Protein AF-A0A6A6UKJ5-F1 (afdb_monomer)

Sequence (252 aa):
MPPTNPSSDAQPAPSNTAPETKPCAICQAPDARRCAKCLSAWYCSKECQTTDWKNGHKQACNKDNKPSTDKKQKPARPPPKGLSQHIDKPFTRLEHKTFLHDLPEKDVYTLLLDSYRMRQEDEYKFGGDADVDSIYGGAPHSLKPFRRFLRRAEKKSGILPAWWDQTKQEACVAQGMGGDEWSDLSCCVEKHDIVEHYDDPQMPMKLRMLAETFCGVGPWGTSGKGMRQMMMAAEGNSNTSTMNFDMSNLQL

Secondary structure (DSSP, 8-state):
------------PPP-PPP-PPPPTTT--SS-EE-TTTSS-EESSHHHHHHHIIIIIHHHTT-------S--PPPPSPPPTT-SS--SSHHHHHHTT-TTTTS-HHHHHHHHHHHHHHHHHHHHHHHS---TTSGGGT-S-SHHHHHHHHHHHHTSTTTS-TT--HHHHHHHHHHHTSSSSSS-TTS---HHHHHHHHT-TTHHHHHHHHHHHHHSS-GGG--THHHHHHHHHHHH-TTS------GGG---

Radius of gyration: 28.07 Å; Cα contacts (8 Å, |Δi|>4): 278; chains: 1; bounding box: 81×75×38 Å

Foldseek 3Di:
DDDDDDDDDDDDDDDDDDDDWFAAPQPRHTPFDADPQQSPGTHPDPVSVVVVCVVCVVVVSPDHPDPDDDDDDDDDDCAFFPFPDDQALLLVCLVVLNNLEPGDLNRSLLLLLVLVLLLQLLCVVPVVDHDCCAVSVPHQFNLVVSVVLVVLVVVQPPNHYPPDDPVSVVVSSCVQCVVPDPSHRRDHDDLVNQCVNRVHNCSSVSSQSSSCSRPVAGRPRDDCVVVSVVSSVVSVDPPPPPPPPVCVPVPD

Organism: NCBI:txid703497

Nearest PDB structures (foldseek):
  2dan-assembly1_A  TM=6.660E-01  e=1.432E-02  Homo sapiens
  2odd-assembly1_A  TM=7.042E-01  e=2.426E-01  Homo sapiens
  8j07-assembly1_d4  TM=2.510E-01  e=9.454E-01  Homo sapiens
  8av9-assembly1_A  TM=2.551E-01  e=8.800E+00  Homo sapiens

InterPro domains:
  IPR002893 Zinc finger, MYND-type [PF01753] (24-61)
  IPR002893 Zinc finger, MYND-type [PS01360] (24-61)
  IPR002893 Zinc finger, MYND-type [PS50865] (24-61)

Structure (mmCIF, N/CA/C/O backbone):
data_AF-A0A6A6UKJ5-F1
#
_entry.id   AF-A0A6A6UKJ5-F1
#
loop_
_atom_site.group_PDB
_atom_site.id
_atom_site.type_symbol
_atom_site.label_atom_id
_atom_site.label_alt_id
_atom_site.label_comp_id
_atom_site.label_asym_id
_atom_site.label_entity_id
_atom_site.label_seq_id
_atom_site.pdbx_PDB_ins_code
_atom_site.Cartn_x
_atom_site.Cartn_y
_atom_site.Cartn_z
_atom_site.occupancy
_atom_site.B_iso_or_equiv
_atom_site.auth_seq_id
_atom_site.auth_comp_id
_atom_site.auth_asym_id
_atom_site.auth_atom_id
_atom_site.pdbx_PDB_model_num
ATOM 1 N N . MET A 1 1 ? -59.616 -54.647 0.815 1.00 39.81 1 MET A N 1
ATOM 2 C CA . MET A 1 1 ? -58.437 -54.115 1.532 1.00 39.81 1 MET A CA 1
ATOM 3 C C . MET A 1 1 ? -57.673 -53.207 0.573 1.00 39.81 1 MET A C 1
ATOM 5 O O . MET A 1 1 ? -57.601 -53.570 -0.596 1.00 39.81 1 MET A O 1
ATOM 9 N N . PRO A 1 2 ? -57.230 -52.019 1.023 1.00 66.69 2 PRO A N 1
ATOM 10 C CA . PRO A 1 2 ? -56.562 -50.990 0.210 1.00 66.69 2 PRO A CA 1
ATOM 11 C C . PRO A 1 2 ? -55.049 -51.343 0.088 1.00 66.69 2 PRO A C 1
ATOM 13 O O . PRO A 1 2 ? -54.675 -52.375 0.654 1.00 66.69 2 PRO A O 1
ATOM 16 N N . PRO A 1 3 ? -54.173 -50.601 -0.635 1.00 49.44 3 PRO A N 1
ATOM 17 C CA . PRO A 1 3 ? -53.781 -49.230 -0.257 1.00 49.44 3 PRO A CA 1
ATOM 18 C C . PRO A 1 3 ? -53.542 -48.264 -1.459 1.00 49.44 3 PRO A C 1
ATOM 20 O O . PRO A 1 3 ? -53.149 -48.664 -2.547 1.00 49.44 3 PRO A O 1
ATOM 23 N N . THR A 1 4 ? -54.068 -47.035 -1.377 1.00 50.38 4 THR A N 1
ATOM 24 C CA . THR A 1 4 ? -53.355 -45.745 -1.161 1.00 50.38 4 THR A CA 1
ATOM 25 C C . THR A 1 4 ? -52.722 -45.084 -2.400 1.00 50.38 4 THR A C 1
ATOM 27 O O . THR A 1 4 ? -51.599 -45.411 -2.752 1.00 50.38 4 THR A O 1
ATOM 30 N N . ASN A 1 5 ? -53.461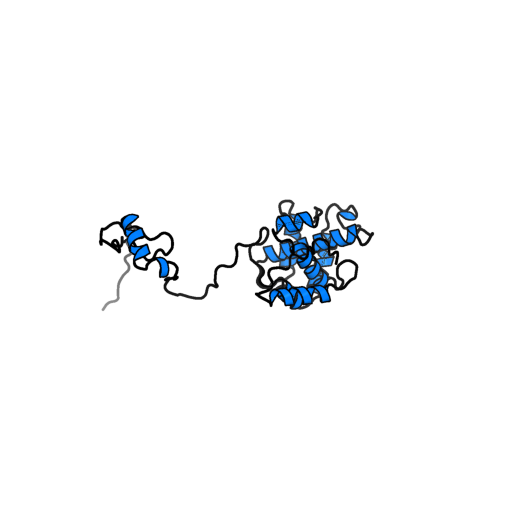 -44.121 -2.976 1.00 46.34 5 ASN A N 1
ATOM 31 C CA . ASN A 1 5 ? -53.183 -42.666 -3.073 1.00 46.34 5 ASN A CA 1
ATOM 32 C C . ASN A 1 5 ? -51.809 -42.158 -3.628 1.00 46.34 5 ASN A C 1
ATOM 34 O O . ASN A 1 5 ? -50.890 -42.933 -3.834 1.00 46.34 5 ASN A O 1
ATOM 38 N N . PRO A 1 6 ? -51.641 -40.847 -3.899 1.00 57.28 6 PRO A N 1
ATOM 39 C CA . PRO A 1 6 ? -51.810 -40.217 -5.215 1.00 57.28 6 PRO A CA 1
ATOM 40 C C . PRO A 1 6 ? -50.554 -39.415 -5.640 1.00 57.28 6 PRO A C 1
ATOM 42 O O . PRO A 1 6 ? -49.624 -39.276 -4.856 1.00 57.28 6 PRO A O 1
ATOM 45 N N . SER A 1 7 ? -50.542 -38.793 -6.825 1.00 41.56 7 SER A N 1
ATOM 46 C CA . SER A 1 7 ? -49.890 -37.475 -6.959 1.00 41.56 7 SER A CA 1
ATOM 47 C C . SER A 1 7 ? -50.321 -36.747 -8.229 1.00 41.56 7 SER A C 1
ATOM 49 O O . SER A 1 7 ? -50.029 -37.163 -9.348 1.00 41.56 7 SER A O 1
ATOM 51 N N . SER A 1 8 ? -51.044 -35.653 -8.010 1.00 45.16 8 SER A N 1
ATOM 52 C CA . SER A 1 8 ? -51.211 -34.530 -8.924 1.00 45.16 8 SER A CA 1
ATOM 53 C C . SER A 1 8 ? -49.943 -33.685 -8.938 1.00 45.16 8 SER A C 1
ATOM 55 O O . SER A 1 8 ? -49.369 -33.507 -7.872 1.00 45.16 8 SER A O 1
ATOM 57 N N . ASP A 1 9 ? -49.618 -33.062 -10.069 1.00 40.31 9 ASP A N 1
ATOM 58 C CA . ASP A 1 9 ? -49.057 -31.706 -10.076 1.00 40.31 9 ASP A CA 1
ATOM 59 C C . ASP A 1 9 ? -49.360 -31.028 -11.418 1.00 40.31 9 ASP A C 1
ATOM 61 O O . ASP A 1 9 ? -48.689 -31.220 -12.430 1.00 40.31 9 ASP A O 1
ATOM 65 N N . ALA A 1 10 ? -50.436 -30.240 -11.408 1.00 40.31 10 ALA A N 1
ATOM 66 C CA . ALA A 1 10 ? -50.704 -29.195 -12.381 1.00 40.31 10 ALA A CA 1
ATOM 67 C C . ALA A 1 10 ? -50.156 -27.884 -11.802 1.00 40.31 10 ALA A C 1
ATOM 69 O O . ALA A 1 10 ? -50.560 -27.466 -10.717 1.00 40.31 10 ALA A O 1
ATOM 70 N N . GLN A 1 11 ? -49.236 -27.237 -12.515 1.00 40.94 11 GLN A N 1
ATOM 71 C CA . GLN A 1 11 ? -48.719 -25.917 -12.155 1.00 40.94 11 GLN A CA 1
ATOM 72 C C . GLN A 1 11 ? -49.772 -24.827 -12.429 1.00 40.94 11 GLN A C 1
ATOM 74 O O . GLN A 1 11 ? -50.308 -24.791 -13.539 1.00 40.94 11 GLN A O 1
ATOM 79 N N . PRO A 1 12 ? -50.002 -23.869 -11.510 1.00 40.38 12 PRO A N 1
ATOM 80 C CA . PRO A 1 12 ? -50.567 -22.574 -11.856 1.00 40.38 12 PRO A CA 1
ATOM 81 C C . PRO A 1 12 ? -49.506 -21.458 -11.850 1.00 40.38 12 PRO A C 1
ATOM 83 O O . PRO A 1 12 ? -48.517 -21.488 -11.118 1.00 40.38 12 PRO A O 1
ATOM 86 N N . ALA A 1 13 ? -49.749 -20.479 -12.721 1.00 46.25 13 ALA A N 1
ATOM 87 C CA . ALA A 1 13 ? -48.941 -19.302 -13.032 1.00 46.25 13 ALA A CA 1
ATOM 88 C C . ALA A 1 13 ? -48.659 -18.364 -11.831 1.00 46.25 13 ALA A C 1
ATOM 90 O O . ALA A 1 13 ? -49.421 -18.354 -10.863 1.00 46.25 13 ALA A O 1
ATOM 91 N N . PRO A 1 14 ? -47.612 -17.514 -11.899 1.00 41.12 14 PRO A N 1
ATOM 92 C CA . PRO A 1 14 ? -47.316 -16.541 -10.852 1.00 41.12 14 PRO A CA 1
ATOM 93 C C . PRO A 1 14 ? -48.285 -15.348 -10.882 1.00 41.12 14 PRO A C 1
ATOM 95 O O . PRO A 1 14 ? -48.340 -14.576 -11.840 1.00 41.12 14 PRO A O 1
ATOM 98 N N . SER A 1 15 ? -49.026 -15.190 -9.786 1.00 41.16 15 SER A N 1
ATOM 99 C CA . SER A 1 15 ? -49.881 -14.043 -9.481 1.00 41.16 15 SER A CA 1
ATOM 100 C C . SER A 1 15 ? -49.051 -12.781 -9.225 1.00 41.16 15 SER A C 1
ATOM 102 O O . SER A 1 15 ? -48.196 -12.745 -8.343 1.00 41.16 15 SER A O 1
ATOM 104 N N . ASN A 1 16 ? -49.341 -11.729 -9.986 1.00 48.88 16 ASN A N 1
ATOM 105 C CA . ASN A 1 16 ? -48.736 -10.405 -9.886 1.00 48.88 16 ASN A CA 1
ATOM 106 C C . ASN A 1 16 ? -49.425 -9.618 -8.748 1.00 48.88 16 ASN A C 1
ATOM 108 O O . ASN A 1 16 ? -50.521 -9.088 -8.932 1.00 48.88 16 ASN A O 1
ATOM 112 N N . THR A 1 17 ? -48.838 -9.577 -7.550 1.00 44.94 17 THR A N 1
ATOM 113 C CA . THR A 1 17 ? -49.367 -8.792 -6.418 1.00 44.94 17 THR A CA 1
ATOM 114 C C . THR A 1 17 ? -48.993 -7.314 -6.552 1.00 44.94 17 THR A C 1
ATOM 116 O O . THR A 1 17 ? -47.811 -6.967 -6.543 1.00 44.94 17 THR A O 1
ATOM 119 N N . ALA A 1 18 ? -50.001 -6.443 -6.657 1.00 52.06 18 ALA A N 1
ATOM 120 C CA . ALA A 1 18 ? -49.852 -4.987 -6.635 1.00 52.06 18 ALA A CA 1
ATOM 121 C C . ALA A 1 18 ? -49.304 -4.489 -5.275 1.00 52.06 18 ALA A C 1
ATOM 123 O O . ALA A 1 18 ? -49.628 -5.078 -4.241 1.00 52.06 18 ALA A O 1
ATOM 124 N N . PRO A 1 19 ? -48.485 -3.419 -5.241 1.00 51.75 19 PRO A N 1
ATOM 125 C CA . PRO A 1 19 ? -47.883 -2.928 -4.007 1.00 51.75 19 PRO A CA 1
ATOM 126 C C . PRO A 1 19 ? -48.915 -2.233 -3.108 1.00 51.75 19 PRO A C 1
ATOM 128 O O . PRO A 1 19 ? -49.604 -1.305 -3.519 1.00 51.75 19 PRO A O 1
ATOM 131 N N . GLU A 1 20 ? -48.966 -2.675 -1.857 1.00 56.62 20 GLU A N 1
ATOM 132 C CA . GLU A 1 20 ? -49.759 -2.123 -0.759 1.00 56.62 20 GLU A CA 1
ATOM 133 C C . GLU A 1 20 ? -49.365 -0.648 -0.493 1.00 56.62 20 GLU A C 1
ATOM 135 O O . GLU A 1 20 ? -48.255 -0.356 -0.032 1.00 56.62 20 GLU A O 1
ATOM 140 N N . THR A 1 21 ? -50.238 0.309 -0.831 1.00 65.69 21 THR A N 1
ATOM 141 C CA . THR A 1 21 ? -50.005 1.751 -0.627 1.00 65.69 21 THR A CA 1
ATOM 142 C C . THR A 1 21 ? -50.531 2.186 0.746 1.00 65.69 21 THR A C 1
ATOM 144 O O . THR A 1 21 ? -51.677 1.930 1.103 1.00 65.69 21 THR A O 1
ATOM 147 N N . LYS A 1 22 ? -49.689 2.838 1.563 1.00 81.50 22 LYS A N 1
ATOM 148 C CA . LYS A 1 22 ? -50.088 3.356 2.888 1.00 81.50 22 LYS A CA 1
ATOM 149 C C . LYS A 1 22 ? -50.638 4.789 2.780 1.00 81.50 22 LYS A C 1
ATOM 151 O O . LYS A 1 22 ? -50.145 5.540 1.938 1.00 81.50 22 LYS A O 1
ATOM 156 N N . PRO A 1 23 ? -51.612 5.191 3.622 1.00 90.25 23 PRO A N 1
ATOM 157 C CA . PRO A 1 23 ? -52.232 6.516 3.560 1.00 90.25 23 PRO A CA 1
ATOM 158 C C . PRO A 1 23 ? -51.333 7.631 4.121 1.00 90.25 23 PRO A C 1
ATOM 160 O O . PRO A 1 23 ? -50.367 7.384 4.848 1.00 90.25 23 PRO A O 1
ATOM 163 N N . CYS A 1 24 ? -51.655 8.881 3.778 1.00 88.88 24 CYS A N 1
ATOM 164 C CA . CYS A 1 24 ? -50.921 10.069 4.222 1.00 88.88 24 CYS A CA 1
ATOM 165 C C . CYS A 1 24 ? -51.010 10.282 5.745 1.00 88.88 24 CYS A C 1
ATOM 167 O O . CYS A 1 24 ? -52.100 10.350 6.306 1.00 88.88 24 CYS A O 1
ATOM 169 N N . ALA A 1 25 ? -49.875 10.520 6.403 1.00 87.50 25 ALA A N 1
ATOM 170 C CA . ALA A 1 25 ? -49.799 10.722 7.852 1.00 87.50 25 ALA A CA 1
ATOM 171 C C . ALA A 1 25 ? -50.493 12.004 8.363 1.00 87.50 25 ALA A C 1
ATOM 173 O O . ALA A 1 25 ? -50.788 12.092 9.550 1.00 87.50 25 ALA A O 1
ATOM 174 N N . ILE A 1 26 ? -50.762 12.987 7.491 1.00 91.88 26 ILE A N 1
ATOM 175 C CA . ILE A 1 26 ? -51.401 14.263 7.869 1.00 91.88 26 ILE A CA 1
ATOM 176 C C . ILE A 1 26 ? -52.895 14.295 7.546 1.00 91.88 26 ILE A C 1
ATOM 178 O O . ILE A 1 26 ? -53.687 14.736 8.371 1.00 91.88 26 ILE A O 1
ATOM 182 N N . CYS A 1 27 ? -53.290 13.848 6.355 1.00 88.81 27 CYS A N 1
ATOM 183 C CA . CYS A 1 27 ? -54.668 13.990 5.869 1.00 88.81 27 CYS A CA 1
ATOM 184 C C . CYS A 1 27 ? -55.333 12.665 5.474 1.00 88.81 27 CYS A C 1
ATOM 186 O O . CYS A 1 27 ? -56.462 12.683 4.998 1.00 88.81 27 CYS A O 1
ATOM 188 N N . GLN A 1 28 ? -54.643 11.529 5.642 1.00 89.06 28 GLN A N 1
ATOM 189 C CA . GLN A 1 28 ? -55.128 10.179 5.320 1.00 89.06 28 GLN A CA 1
ATOM 190 C C . GLN A 1 28 ? -55.496 9.932 3.845 1.00 89.06 28 GLN A C 1
ATOM 192 O O . GLN A 1 28 ? -56.065 8.894 3.521 1.00 89.06 28 GLN A O 1
ATOM 197 N N . ALA A 1 29 ? -55.126 10.836 2.931 1.00 84.38 29 ALA A N 1
ATOM 198 C CA . ALA A 1 29 ? -55.316 10.627 1.499 1.00 84.38 29 ALA A CA 1
ATOM 199 C C . ALA A 1 29 ? -54.588 9.353 1.005 1.00 84.38 29 ALA A C 1
ATOM 201 O O . ALA A 1 29 ? -53.481 9.065 1.489 1.00 84.38 29 ALA A O 1
ATOM 202 N N . PRO A 1 30 ? -55.182 8.609 0.050 1.00 81.38 30 PRO A N 1
ATOM 203 C CA . PRO A 1 30 ? -54.553 7.444 -0.569 1.00 81.38 30 PRO A CA 1
ATOM 204 C C . PRO A 1 30 ? -53.362 7.851 -1.457 1.00 81.38 30 PRO A C 1
ATOM 206 O O . PRO A 1 30 ? -53.124 9.035 -1.696 1.00 81.38 30 PRO A O 1
ATOM 209 N N . ASP A 1 31 ? -52.588 6.864 -1.915 1.00 78.81 31 ASP A N 1
ATOM 210 C CA . ASP A 1 31 ? -51.431 7.037 -2.816 1.00 78.81 31 ASP A CA 1
ATOM 211 C C . ASP A 1 31 ? -50.339 7.982 -2.301 1.00 78.81 31 ASP A C 1
ATOM 213 O O . ASP A 1 31 ? -49.666 8.705 -3.044 1.00 78.81 31 ASP A O 1
ATOM 217 N N . ALA A 1 32 ? -50.120 7.954 -0.990 1.00 83.94 32 ALA A N 1
ATOM 218 C CA . ALA A 1 32 ? -49.029 8.686 -0.390 1.00 83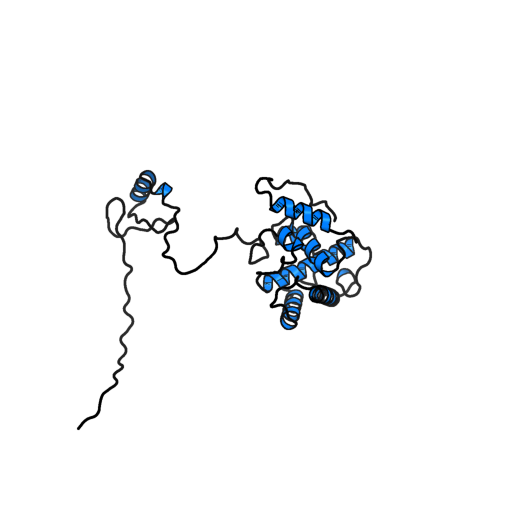.94 32 ALA A CA 1
ATOM 219 C C . ALA A 1 32 ? -47.671 8.107 -0.821 1.00 83.94 32 ALA A C 1
ATOM 221 O O . ALA A 1 32 ? -47.522 6.931 -1.154 1.00 83.94 32 ALA A O 1
ATOM 222 N N . ARG A 1 33 ? -46.641 8.950 -0.799 1.00 78.62 33 ARG A N 1
ATOM 223 C CA . ARG A 1 33 ? -45.255 8.559 -1.058 1.00 78.62 33 ARG A CA 1
ATOM 224 C C . ARG A 1 33 ? -44.457 8.608 0.228 1.00 78.62 33 ARG A C 1
ATOM 226 O O . ARG A 1 33 ? -44.659 9.477 1.075 1.00 78.62 33 ARG A O 1
ATOM 233 N N . ARG A 1 34 ? -43.514 7.681 0.367 1.00 86.31 34 ARG A N 1
ATOM 234 C CA . ARG A 1 34 ? -42.624 7.640 1.527 1.00 86.31 34 ARG A CA 1
ATOM 235 C C . ARG A 1 34 ? -41.701 8.847 1.575 1.00 86.31 34 ARG A C 1
ATOM 237 O O . ARG A 1 34 ? -41.193 9.295 0.550 1.00 86.31 34 ARG A O 1
ATOM 244 N N . CYS A 1 35 ? -41.413 9.307 2.787 1.00 81.19 35 CYS A N 1
ATOM 245 C CA . CYS A 1 35 ? -40.333 10.247 3.038 1.00 81.19 35 CYS A CA 1
ATOM 246 C C . CYS A 1 35 ? -39.016 9.668 2.503 1.00 81.19 35 CYS A C 1
ATOM 248 O O . CYS A 1 35 ? -38.567 8.631 2.987 1.00 81.19 35 CYS A O 1
ATOM 250 N N . ALA A 1 36 ? -38.380 10.348 1.546 1.00 75.12 36 ALA A N 1
ATOM 251 C CA . ALA A 1 36 ? -37.158 9.866 0.895 1.00 75.12 36 ALA A CA 1
ATOM 252 C C . ALA A 1 36 ? -35.985 9.638 1.869 1.00 75.12 36 ALA A C 1
ATOM 254 O O . ALA A 1 36 ? -35.071 8.885 1.554 1.00 75.12 36 ALA A O 1
ATOM 255 N N . LYS A 1 37 ? -36.016 10.275 3.049 1.00 67.81 37 LYS A N 1
ATOM 256 C CA . LYS A 1 37 ? -34.939 10.204 4.040 1.00 67.81 37 LYS A CA 1
ATOM 257 C C . LYS A 1 37 ? -35.065 9.017 4.999 1.00 67.81 37 LYS A C 1
ATOM 259 O O . LYS A 1 37 ? -34.092 8.305 5.197 1.00 67.81 37 LYS A O 1
ATOM 264 N N . CYS A 1 38 ? -36.238 8.796 5.596 1.00 79.56 38 CYS A N 1
ATOM 265 C CA . CYS A 1 38 ? -36.425 7.754 6.618 1.00 79.56 38 CYS A CA 1
ATOM 266 C C . CYS A 1 38 ? -37.246 6.546 6.146 1.00 79.56 38 CYS A C 1
ATOM 268 O O . CYS A 1 38 ? -37.273 5.527 6.829 1.00 79.56 38 CYS A O 1
ATOM 270 N N . LEU A 1 39 ? -37.958 6.665 5.019 1.00 81.75 39 LEU A N 1
ATOM 271 C CA . LEU A 1 39 ? -38.868 5.659 4.456 1.00 81.75 39 LEU A CA 1
AT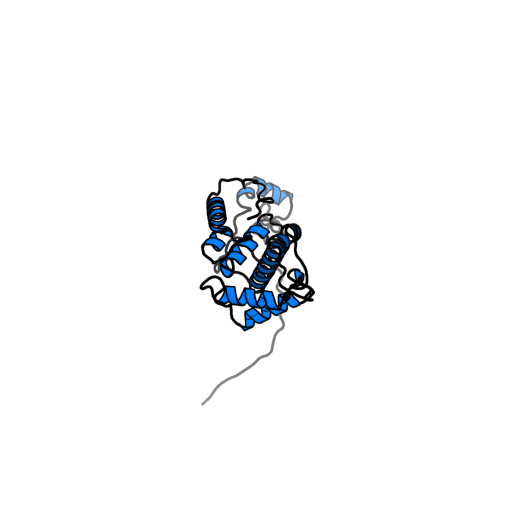OM 272 C C . LEU A 1 39 ? -39.989 5.162 5.403 1.00 81.75 39 LEU A C 1
ATOM 274 O O . LEU A 1 39 ? -40.725 4.243 5.040 1.00 81.75 39 LEU A O 1
ATOM 278 N N . SER A 1 40 ? -40.152 5.758 6.590 1.00 80.00 40 SER A N 1
ATOM 279 C CA . SER A 1 40 ? -41.080 5.293 7.632 1.00 80.00 40 SER A CA 1
ATOM 280 C C . SER A 1 40 ? -42.406 6.060 7.685 1.00 80.00 40 SER A C 1
ATOM 282 O O . SER A 1 40 ? -43.405 5.498 8.125 1.00 80.00 40 SER A O 1
ATOM 284 N N . ALA A 1 41 ? -42.446 7.299 7.189 1.00 83.56 41 ALA A N 1
ATOM 285 C CA . ALA A 1 41 ? -43.660 8.116 7.080 1.00 83.56 41 ALA A CA 1
ATOM 286 C C . ALA A 1 41 ? -44.075 8.318 5.615 1.00 83.56 41 ALA A C 1
ATOM 288 O O . ALA A 1 41 ? -43.225 8.282 4.721 1.00 83.56 41 ALA A O 1
ATOM 289 N N . TRP A 1 42 ? -45.372 8.533 5.378 1.00 91.38 42 TRP A N 1
ATOM 290 C CA . TRP A 1 42 ? -45.990 8.610 4.050 1.00 91.38 42 TRP A CA 1
ATOM 291 C C . TRP A 1 42 ? -46.776 9.918 3.892 1.00 91.38 42 TRP A C 1
ATOM 293 O O . TRP A 1 42 ? -47.558 10.270 4.772 1.00 91.38 42 TRP A O 1
ATOM 303 N N . TYR A 1 43 ? -46.595 10.628 2.774 1.00 86.25 43 TYR A N 1
ATOM 304 C CA . TYR A 1 43 ? -47.279 11.894 2.481 1.00 86.25 43 TYR A CA 1
ATOM 305 C C . TYR A 1 43 ? -47.803 11.941 1.044 1.00 86.25 43 TYR A C 1
ATOM 307 O O . TYR A 1 43 ? -47.086 11.587 0.110 1.00 86.25 43 TYR A O 1
ATOM 315 N N . CYS A 1 44 ? -49.035 12.412 0.850 1.00 86.31 44 CYS A N 1
ATOM 316 C CA . CYS A 1 44 ? -49.607 12.615 -0.487 1.00 86.31 44 CYS A CA 1
ATOM 317 C C . CYS A 1 44 ? -49.032 13.852 -1.196 1.00 86.31 44 CYS A C 1
ATOM 319 O O . CYS A 1 44 ? -49.128 13.965 -2.414 1.00 86.31 44 CYS A O 1
ATOM 321 N N . SER A 1 45 ? -48.429 14.783 -0.447 1.00 81.00 45 SER A N 1
ATOM 322 C CA . SER A 1 45 ? -47.890 16.029 -0.989 1.00 81.00 45 SER A CA 1
ATOM 323 C C . SER A 1 45 ? -46.740 16.600 -0.150 1.00 81.00 45 SER A C 1
ATOM 325 O O . SER A 1 45 ? -46.517 16.209 1.004 1.00 81.00 45 SER A O 1
ATOM 327 N N . LYS A 1 46 ? -46.007 17.557 -0.732 1.00 78.06 46 LYS A N 1
ATOM 328 C CA . LYS A 1 46 ? -44.890 18.256 -0.077 1.00 78.06 46 LYS A CA 1
ATOM 329 C C . LYS A 1 46 ? -45.366 19.143 1.077 1.00 78.06 46 LYS A C 1
ATOM 331 O O . LYS A 1 46 ? -44.648 19.318 2.063 1.00 78.06 46 LYS A O 1
ATOM 336 N N . GLU A 1 47 ? -46.583 19.668 0.982 1.00 82.25 47 GLU A N 1
ATOM 337 C CA . GLU A 1 47 ? -47.222 20.459 2.032 1.00 82.25 47 GLU A CA 1
ATOM 338 C C . GLU A 1 47 ? -47.455 19.583 3.266 1.00 82.25 47 GLU A C 1
ATOM 340 O O . GLU A 1 47 ? -47.033 19.948 4.362 1.00 82.25 47 GLU A O 1
ATOM 345 N N . CYS A 1 48 ? -48.011 18.379 3.082 1.00 80.12 48 CYS A N 1
ATOM 346 C CA . CYS A 1 48 ? -48.203 17.420 4.173 1.00 80.12 48 CYS A CA 1
ATOM 347 C C . CYS A 1 48 ? -46.866 16.996 4.803 1.00 80.12 48 CYS A C 1
ATOM 349 O O . CYS A 1 48 ? -46.748 16.957 6.026 1.00 80.12 48 CYS A O 1
ATOM 351 N N . GLN A 1 49 ? -45.830 16.763 3.990 1.00 79.31 49 GLN A N 1
ATOM 352 C CA . GLN A 1 49 ? -44.489 16.461 4.497 1.00 79.31 49 GLN A CA 1
ATOM 353 C C . GLN A 1 49 ? -43.913 17.611 5.337 1.00 79.31 49 GLN A C 1
ATOM 355 O O . GLN A 1 49 ? -43.325 17.375 6.389 1.00 79.31 49 GLN A O 1
ATOM 360 N N . THR A 1 50 ? -44.075 18.860 4.896 1.00 74.12 50 THR A N 1
ATOM 361 C CA . THR A 1 50 ? -43.535 20.039 5.597 1.00 74.12 50 THR A CA 1
ATOM 362 C C . THR A 1 50 ? -44.288 20.322 6.897 1.00 74.12 50 THR A C 1
ATOM 364 O O . THR A 1 50 ? -43.683 20.744 7.884 1.00 74.12 50 THR A O 1
ATOM 367 N N . THR A 1 51 ? -45.596 20.069 6.922 1.00 81.44 51 THR A N 1
ATOM 368 C CA . THR A 1 51 ? -46.415 20.160 8.136 1.00 81.44 51 THR A CA 1
ATOM 369 C C . THR A 1 51 ? -45.965 19.131 9.167 1.00 81.44 51 THR A C 1
ATOM 371 O O . THR A 1 51 ? -45.645 19.504 10.295 1.00 81.44 51 THR A O 1
ATOM 374 N N . ASP A 1 52 ? -45.820 17.864 8.772 1.00 82.88 52 ASP A N 1
ATOM 375 C CA . ASP A 1 52 ? -45.327 16.825 9.684 1.00 82.88 52 ASP A CA 1
ATOM 376 C C . ASP A 1 52 ? -43.880 17.089 10.137 1.00 82.88 52 ASP A C 1
ATOM 378 O O . ASP A 1 52 ? -43.512 16.869 11.292 1.00 82.88 52 ASP A O 1
ATOM 382 N N . TRP A 1 53 ? -43.054 17.660 9.249 1.00 76.88 53 TRP A N 1
ATOM 383 C CA . TRP A 1 53 ? -41.686 18.081 9.561 1.00 76.88 53 TRP A CA 1
ATOM 384 C C . TRP A 1 53 ? -41.625 19.042 10.749 1.00 76.88 53 TRP A C 1
ATOM 386 O O . TRP A 1 53 ? -40.781 18.869 11.632 1.00 76.88 53 TRP A O 1
ATOM 396 N N . LYS A 1 54 ? -42.532 20.026 10.790 1.00 77.19 54 LYS A N 1
ATOM 397 C CA . LYS A 1 54 ? -42.651 20.987 11.896 1.00 77.19 54 LYS A CA 1
ATOM 398 C C . LYS A 1 54 ? -43.265 20.359 13.148 1.00 77.19 54 LYS A C 1
ATOM 400 O O . LYS A 1 54 ? -42.836 20.697 14.246 1.00 77.19 54 LYS A O 1
ATOM 405 N N . ASN A 1 55 ? -44.188 19.413 12.984 1.00 78.12 55 ASN A N 1
ATOM 406 C CA . ASN A 1 55 ? -44.894 18.747 14.085 1.00 78.12 55 ASN A CA 1
ATOM 407 C C . ASN A 1 55 ? -44.063 17.680 14.817 1.00 78.12 55 ASN A C 1
ATOM 409 O O . ASN A 1 55 ? -44.553 17.049 15.749 1.00 78.12 55 ASN A O 1
ATOM 413 N N . GLY A 1 56 ? -42.799 17.490 14.432 1.00 74.50 56 GLY A N 1
ATOM 414 C CA . GLY A 1 56 ? -41.861 16.629 15.153 1.00 74.50 56 GLY A CA 1
ATOM 415 C C . GLY A 1 56 ? -41.188 15.577 14.283 1.00 74.50 56 GLY A C 1
ATOM 416 O O . GLY A 1 56 ? -40.182 15.006 14.715 1.00 74.50 56 GLY A O 1
ATOM 417 N N . HIS A 1 57 ? -41.629 15.375 13.032 1.00 81.44 57 HIS A N 1
ATOM 418 C CA . HIS A 1 57 ? -40.980 14.412 12.140 1.00 81.44 57 HIS A CA 1
ATOM 419 C C . HIS A 1 57 ? -39.497 14.740 11.947 1.00 81.44 57 HIS A C 1
ATOM 421 O O . HIS A 1 57 ? -38.686 13.823 11.920 1.00 81.44 57 HIS A O 1
ATOM 427 N N . LYS A 1 58 ? -39.093 16.022 11.942 1.00 78.44 58 LYS A N 1
ATOM 428 C CA . LYS A 1 58 ? -37.675 16.431 11.878 1.00 78.44 58 LYS A CA 1
ATOM 429 C C . LYS A 1 58 ? -36.788 15.729 12.916 1.00 78.44 58 LYS A C 1
ATOM 431 O O . LYS A 1 58 ? -35.644 15.403 12.608 1.00 78.44 58 LYS A O 1
ATOM 436 N N . GLN A 1 59 ? -37.297 15.501 14.127 1.00 71.88 59 GLN A N 1
ATOM 437 C CA . GLN A 1 59 ? -36.548 14.860 15.214 1.00 71.88 59 GLN A CA 1
ATOM 438 C C . GLN A 1 59 ? -36.520 13.330 15.073 1.00 71.88 59 GLN A C 1
ATOM 440 O O . GLN A 1 59 ? -35.557 12.684 15.481 1.00 71.88 59 GLN A O 1
ATOM 445 N N . ALA A 1 60 ? -37.561 12.749 14.470 1.00 71.25 60 ALA A N 1
ATOM 446 C CA . ALA A 1 60 ? -37.703 11.308 14.267 1.00 71.25 60 ALA A CA 1
ATOM 447 C C . ALA A 1 60 ? -37.174 10.811 12.904 1.00 71.25 60 ALA A C 1
ATOM 449 O O . ALA A 1 60 ? -36.918 9.617 12.753 1.00 71.25 60 ALA A O 1
ATOM 450 N N . CYS A 1 61 ? -36.945 11.703 11.930 1.00 76.69 61 CYS A N 1
ATOM 451 C CA . CYS A 1 61 ? -36.542 11.408 10.544 1.00 76.69 61 CYS A CA 1
ATOM 452 C C . CYS A 1 61 ? -35.084 10.910 10.399 1.00 76.69 61 CYS A C 1
ATOM 454 O O . CYS A 1 61 ? -34.464 11.060 9.348 1.00 76.69 61 CYS A O 1
ATOM 456 N N . ASN A 1 62 ? -34.516 10.339 11.462 1.00 57.94 62 ASN A N 1
ATOM 457 C CA . ASN A 1 62 ? -33.155 9.805 11.495 1.00 57.94 62 ASN A CA 1
ATOM 458 C C . ASN A 1 62 ? -33.014 8.537 12.357 1.00 57.94 62 ASN A C 1
ATOM 460 O O . ASN A 1 62 ? -31.898 8.151 12.686 1.00 57.94 62 ASN A O 1
ATOM 464 N N . LYS A 1 63 ? -34.126 7.915 12.781 1.00 52.75 63 LYS A N 1
ATOM 465 C CA . LYS A 1 63 ? -34.090 6.656 13.536 1.00 52.75 63 LYS A CA 1
ATOM 466 C C . LYS A 1 63 ? -34.313 5.487 12.582 1.00 52.75 63 LYS A C 1
ATOM 468 O O . LYS A 1 63 ? -35.409 5.325 12.048 1.00 52.75 63 LYS A O 1
ATOM 473 N N . ASP A 1 64 ? -33.257 4.705 12.381 1.00 48.53 64 ASP A N 1
ATOM 474 C CA . ASP A 1 64 ? -33.263 3.433 11.666 1.00 48.53 64 ASP A CA 1
ATOM 475 C C . ASP A 1 64 ? -34.325 2.503 12.261 1.00 48.53 64 ASP A C 1
ATOM 477 O O . ASP A 1 64 ? -34.130 1.902 13.313 1.00 48.53 64 ASP A O 1
ATOM 481 N N . ASN A 1 65 ? -35.473 2.395 11.596 1.00 45.09 65 ASN A N 1
ATOM 482 C CA . ASN A 1 65 ? -36.502 1.418 11.931 1.00 45.09 65 ASN A CA 1
ATOM 483 C C . ASN A 1 65 ? -36.540 0.376 10.809 1.00 45.09 65 ASN A C 1
ATOM 485 O O . ASN A 1 65 ? -37.409 0.391 9.937 1.00 45.09 65 ASN A O 1
ATOM 489 N N . LYS A 1 66 ? -35.532 -0.502 10.801 1.00 43.34 66 LYS A N 1
ATOM 490 C CA . LYS A 1 66 ? -35.616 -1.804 10.134 1.00 43.34 66 LYS A CA 1
ATOM 491 C C . LYS A 1 66 ? -35.731 -2.877 11.222 1.00 43.34 66 LYS A C 1
ATOM 493 O O . LYS A 1 66 ? -34.925 -2.842 12.149 1.00 43.34 66 LYS A O 1
ATOM 498 N N . PRO A 1 67 ? -36.699 -3.806 11.137 1.00 38.62 67 PRO A N 1
ATOM 499 C CA . PRO A 1 67 ? -36.757 -4.937 12.050 1.00 38.62 67 PRO A CA 1
ATOM 500 C C . PRO A 1 67 ? -35.501 -5.799 11.875 1.00 38.62 67 PRO A C 1
ATOM 502 O O . PRO A 1 67 ? -35.063 -6.085 10.761 1.00 38.62 67 PRO A O 1
ATOM 505 N N . SER A 1 68 ? -34.901 -6.127 13.011 1.00 40.72 68 SER A N 1
ATOM 506 C CA . SER A 1 68 ? -33.604 -6.764 13.183 1.00 40.72 68 SER A CA 1
ATOM 507 C C . SER A 1 68 ? -33.602 -8.229 12.742 1.00 40.72 68 SER A C 1
ATOM 509 O O . SER A 1 68 ? -34.321 -9.034 13.322 1.00 40.72 68 SER A O 1
ATOM 511 N N . THR A 1 69 ? -32.694 -8.592 11.837 1.00 37.41 69 THR A N 1
ATOM 512 C CA . THR A 1 69 ? -32.016 -9.898 11.862 1.00 37.41 69 THR A CA 1
ATOM 513 C C . THR A 1 69 ? -30.537 -9.679 11.540 1.00 37.41 69 THR A C 1
ATOM 515 O O . THR A 1 69 ? -30.181 -9.299 10.428 1.00 37.41 69 THR A O 1
ATOM 518 N N . ASP A 1 70 ? -29.730 -9.850 12.585 1.00 44.00 70 ASP A N 1
ATOM 519 C CA . ASP A 1 70 ? -28.281 -10.060 12.668 1.00 44.00 70 ASP A CA 1
ATOM 520 C C . ASP A 1 70 ? -27.273 -9.087 12.007 1.00 44.00 70 ASP A C 1
ATOM 522 O O . ASP A 1 70 ? -27.042 -9.044 10.803 1.00 44.00 70 ASP A O 1
ATOM 526 N N . LYS A 1 71 ? -26.601 -8.354 12.913 1.00 53.25 71 LYS A N 1
ATOM 527 C CA . LYS A 1 71 ? -25.238 -7.783 12.890 1.00 53.25 71 LYS A CA 1
ATOM 528 C C . LYS A 1 71 ? -24.696 -7.273 11.540 1.00 53.25 71 LYS A C 1
ATOM 530 O O . LYS A 1 71 ? -23.941 -7.962 10.862 1.00 53.25 71 LYS A O 1
ATOM 535 N N . LYS A 1 72 ? -24.901 -5.980 11.255 1.00 40.66 72 LYS A N 1
ATOM 536 C CA . LYS A 1 72 ? -23.999 -5.186 10.396 1.00 40.66 72 LYS A CA 1
ATOM 537 C C . LYS A 1 72 ? -23.611 -3.878 11.086 1.00 40.66 72 LYS A C 1
ATOM 539 O O . LYS A 1 72 ? -24.469 -3.118 11.528 1.00 40.66 72 LYS A O 1
ATOM 544 N N . GLN A 1 73 ? -22.301 -3.674 11.217 1.00 42.66 73 GLN A N 1
ATOM 545 C CA . GLN A 1 73 ? -21.660 -2.465 11.731 1.00 42.66 73 GLN A CA 1
ATOM 546 C C . GLN A 1 73 ? -22.061 -1.223 10.911 1.00 42.66 73 GLN A C 1
ATOM 548 O O . GLN A 1 73 ? -22.427 -1.325 9.741 1.00 42.66 73 GLN A O 1
ATOM 553 N N . LYS A 1 74 ? -22.002 -0.053 11.565 1.00 37.28 74 LYS A N 1
ATOM 554 C CA . LYS A 1 74 ? -22.269 1.289 11.010 1.00 37.28 74 LYS A CA 1
ATOM 555 C C . LYS A 1 74 ? -21.551 1.511 9.665 1.00 37.28 74 LYS A C 1
ATOM 557 O O . LYS A 1 74 ? -20.446 0.995 9.508 1.00 37.28 74 LYS A O 1
ATOM 562 N N . PRO A 1 75 ? -22.105 2.312 8.731 1.00 41.22 75 PRO A N 1
ATOM 563 C CA . PRO A 1 75 ? -21.408 2.614 7.488 1.00 41.22 75 PRO A CA 1
ATOM 564 C C . PRO A 1 75 ? -20.133 3.402 7.808 1.00 41.22 75 PRO A C 1
ATOM 566 O O . PRO A 1 75 ? -20.185 4.481 8.405 1.00 41.22 75 PRO A O 1
ATOM 569 N N . ALA A 1 76 ? -18.993 2.810 7.454 1.00 53.12 76 ALA A N 1
ATOM 570 C CA . ALA A 1 76 ? -17.689 3.451 7.472 1.00 53.12 76 ALA A CA 1
ATOM 571 C C . ALA A 1 76 ? -17.690 4.682 6.548 1.00 53.12 76 ALA A C 1
ATOM 573 O O . ALA A 1 76 ? -18.546 4.812 5.666 1.00 53.12 76 ALA A O 1
ATOM 574 N N . ARG A 1 77 ? -16.726 5.590 6.755 1.00 49.75 77 ARG A N 1
ATOM 575 C CA . ARG A 1 77 ? -16.399 6.654 5.789 1.00 49.75 77 ARG A CA 1
ATOM 576 C C . ARG A 1 77 ? -16.328 6.055 4.371 1.00 49.75 77 ARG A C 1
ATOM 578 O O . ARG A 1 77 ? -15.971 4.878 4.263 1.00 49.75 77 ARG A O 1
ATOM 585 N N . PRO A 1 78 ? -16.666 6.812 3.306 1.00 52.59 78 PRO A N 1
ATOM 586 C CA . PRO A 1 78 ? -16.464 6.317 1.947 1.00 52.59 78 PRO A CA 1
ATOM 587 C C . PRO A 1 78 ? -15.034 5.762 1.827 1.00 52.59 78 PRO A C 1
ATOM 589 O O . PRO A 1 78 ? -14.125 6.366 2.411 1.00 52.59 78 PRO A O 1
ATOM 592 N N . PRO A 1 79 ? -14.841 4.604 1.169 1.00 54.44 79 PRO A N 1
ATOM 593 C CA . PRO A 1 79 ? -13.516 4.020 1.026 1.00 54.44 79 PRO A CA 1
ATOM 594 C C . PRO A 1 79 ? -12.554 5.058 0.429 1.00 54.44 79 PRO A C 1
ATOM 596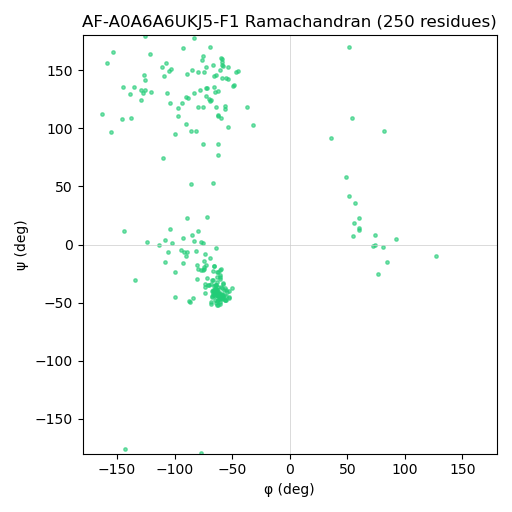 O O . PRO A 1 79 ? -12.989 5.843 -0.423 1.00 54.44 79 PRO A O 1
ATOM 599 N N . PRO A 1 80 ? -11.282 5.094 0.864 1.00 60.28 80 PRO A N 1
ATOM 600 C CA . PRO A 1 80 ? -10.266 5.879 0.172 1.00 60.28 80 PRO A CA 1
ATOM 601 C C . PRO A 1 80 ? -10.245 5.489 -1.310 1.00 60.28 80 PRO A C 1
ATOM 603 O O . PRO A 1 80 ? -10.571 4.348 -1.657 1.00 60.28 80 PRO A O 1
ATOM 606 N N . LYS A 1 81 ? -9.838 6.401 -2.200 1.00 77.25 81 LYS A N 1
ATOM 607 C CA . LYS A 1 81 ? -9.508 5.978 -3.569 1.00 77.25 81 LYS A CA 1
ATOM 608 C C . LYS A 1 81 ? -8.443 4.864 -3.488 1.00 77.25 81 LYS A C 1
ATOM 610 O O . LYS A 1 81 ? -7.631 4.840 -2.569 1.00 77.25 81 LYS A O 1
ATOM 615 N N . GLY A 1 82 ? -8.514 3.874 -4.375 1.00 80.62 82 GLY A N 1
ATOM 616 C CA . GLY A 1 82 ? -7.529 2.784 -4.431 1.00 80.62 82 GLY A CA 1
ATOM 617 C C . GLY A 1 82 ? -7.738 1.594 -3.481 1.00 80.62 82 GLY A C 1
ATOM 618 O O . GLY 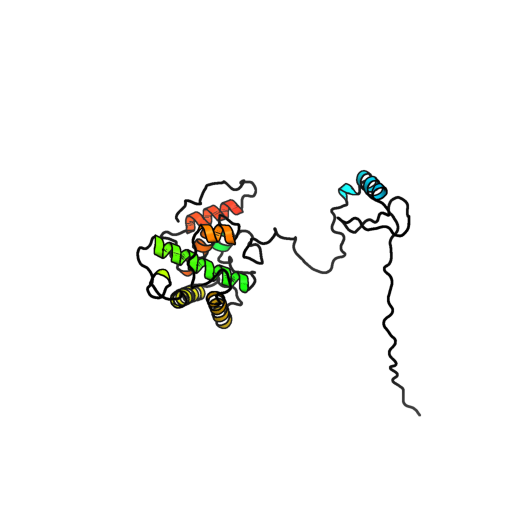A 1 82 ? -7.164 0.540 -3.742 1.00 80.62 82 GLY A O 1
ATOM 619 N N . LEU A 1 83 ? -8.587 1.688 -2.444 1.00 89.81 83 LEU A N 1
ATOM 620 C CA . LEU A 1 83 ? -8.922 0.552 -1.563 1.00 89.81 83 LEU A CA 1
ATOM 621 C C . LEU A 1 83 ? -10.429 0.330 -1.467 1.00 89.81 83 LEU A C 1
ATOM 623 O O . LEU A 1 83 ? -11.213 1.273 -1.374 1.00 89.81 83 LEU A O 1
ATOM 627 N N . SER A 1 84 ? -10.849 -0.935 -1.435 1.00 88.12 84 SER A N 1
ATOM 628 C CA . SER A 1 84 ? -12.267 -1.274 -1.280 1.00 88.12 84 SER A CA 1
ATOM 629 C C . SER A 1 84 ? -12.768 -1.122 0.163 1.00 88.12 84 SER A C 1
ATOM 631 O O . SER A 1 84 ? -13.970 -0.938 0.382 1.00 88.12 84 SER A O 1
ATOM 633 N N . GLN A 1 85 ? -11.864 -1.160 1.149 1.00 87.19 85 GLN A N 1
ATOM 634 C CA . GLN A 1 85 ? -12.175 -0.975 2.566 1.00 87.19 85 GLN A CA 1
ATOM 635 C C . GLN A 1 85 ? -11.330 0.118 3.229 1.00 87.19 85 GLN A C 1
ATOM 637 O O . GLN A 1 85 ? -10.154 0.312 2.930 1.00 87.19 85 GLN A O 1
ATOM 642 N N . HIS A 1 86 ? -11.942 0.825 4.182 1.00 86.94 86 HIS A N 1
ATOM 643 C CA . HIS A 1 86 ? -11.249 1.795 5.024 1.00 86.94 86 HIS A CA 1
ATOM 644 C C . HIS A 1 86 ? -10.459 1.087 6.133 1.00 86.94 86 HIS A C 1
ATOM 646 O O . HIS A 1 86 ? -10.996 0.241 6.848 1.00 86.94 86 HIS A O 1
ATOM 652 N N . ILE A 1 87 ? -9.200 1.482 6.324 1.00 90.31 87 ILE A N 1
ATOM 653 C CA . ILE A 1 87 ? -8.352 0.974 7.406 1.00 90.31 87 ILE A CA 1
ATOM 654 C C . ILE A 1 87 ? -8.535 1.873 8.630 1.00 90.31 87 ILE A C 1
ATOM 656 O O . ILE A 1 87 ? -7.991 2.973 8.694 1.00 90.31 87 ILE A O 1
ATOM 660 N N . ASP A 1 88 ? -9.289 1.405 9.623 1.00 90.44 88 ASP A N 1
ATOM 661 C CA . ASP A 1 88 ? -9.437 2.119 10.894 1.00 90.44 88 ASP A CA 1
ATOM 662 C C . ASP A 1 88 ? -8.155 2.046 11.733 1.00 90.44 88 ASP A C 1
ATOM 664 O O . ASP A 1 88 ? -7.584 0.970 11.918 1.00 90.44 88 ASP A O 1
ATOM 668 N N . LYS A 1 89 ? -7.739 3.193 12.288 1.00 92.44 89 LYS A N 1
ATOM 669 C CA . LYS A 1 89 ? -6.535 3.335 13.132 1.00 92.44 89 LYS A CA 1
ATOM 670 C C . LYS A 1 89 ? -5.282 2.685 12.505 1.00 92.44 89 LYS A C 1
ATOM 672 O O . LYS A 1 89 ? -4.698 1.765 13.092 1.00 92.44 89 LYS A O 1
ATOM 677 N N . PRO A 1 90 ? -4.891 3.104 11.287 1.00 94.44 90 PRO A N 1
ATOM 678 C CA . PRO A 1 90 ? -3.800 2.494 10.531 1.00 94.44 90 PRO A CA 1
ATOM 679 C C . PRO A 1 90 ? -2.478 2.388 11.311 1.00 94.44 90 PRO A C 1
ATOM 681 O O . PRO A 1 90 ? -1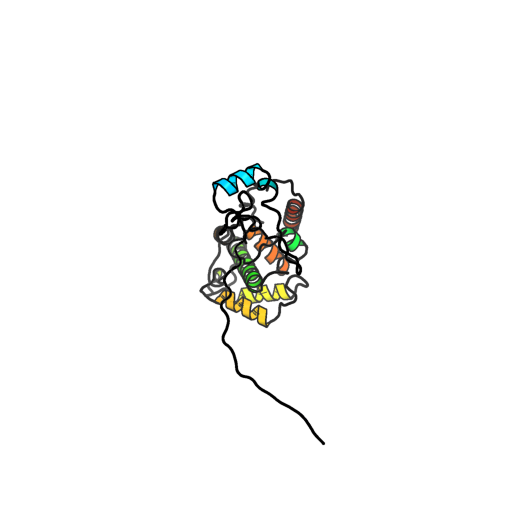.819 1.353 11.239 1.00 94.44 90 PRO A O 1
ATOM 684 N N . PHE A 1 91 ? -2.089 3.394 12.096 1.00 95.06 91 PHE A N 1
ATOM 685 C CA . PHE A 1 91 ? -0.830 3.388 12.850 1.00 95.06 91 PHE A CA 1
ATOM 686 C C . PHE A 1 91 ? -0.871 2.442 14.052 1.00 95.06 91 PHE A C 1
ATOM 688 O O . PHE A 1 91 ? 0.101 1.730 14.303 1.00 95.06 91 PHE A O 1
ATOM 695 N N . THR A 1 92 ? -2.016 2.341 14.728 1.00 94.31 92 THR A N 1
ATOM 696 C CA . THR A 1 92 ? -2.261 1.310 15.747 1.00 94.31 92 THR A CA 1
ATOM 697 C C . THR A 1 92 ? -2.109 -0.092 15.153 1.00 94.31 92 THR A C 1
ATOM 699 O O . THR A 1 92 ? -1.460 -0.961 15.735 1.00 94.31 92 THR A O 1
ATOM 702 N N . ARG A 1 93 ? -2.669 -0.321 13.960 1.00 95.38 93 ARG A N 1
ATOM 703 C CA . ARG A 1 93 ? -2.557 -1.614 13.273 1.00 95.38 93 ARG A CA 1
ATOM 704 C C . ARG A 1 93 ? -1.130 -1.904 12.799 1.00 95.38 93 ARG A C 1
ATOM 706 O O . ARG A 1 93 ? -0.711 -3.057 12.839 1.00 95.38 93 ARG A O 1
ATOM 713 N N . LEU A 1 94 ? -0.364 -0.889 12.393 1.00 94.50 94 LEU A N 1
ATOM 714 C CA . LEU A 1 94 ? 1.062 -1.033 12.066 1.00 94.50 94 LEU A CA 1
ATOM 715 C C . LEU A 1 94 ? 1.901 -1.409 13.294 1.00 94.50 94 LEU A C 1
ATOM 717 O O . LEU A 1 94 ? 2.785 -2.259 13.187 1.00 94.50 94 LEU A O 1
ATOM 721 N N . GLU A 1 95 ? 1.628 -0.816 14.460 1.00 92.81 95 GLU A N 1
ATOM 722 C CA . GLU A 1 95 ? 2.316 -1.172 15.711 1.00 92.81 95 GLU A CA 1
ATOM 723 C C . GLU A 1 95 ? 1.998 -2.615 16.123 1.00 92.81 95 GLU A C 1
ATOM 725 O O . GLU A 1 95 ? 2.895 -3.394 16.446 1.00 92.81 95 GLU A O 1
ATOM 730 N N . HIS A 1 96 ? 0.725 -3.008 16.032 1.00 93.00 96 HIS A N 1
ATOM 731 C CA . HIS A 1 96 ? 0.267 -4.348 16.407 1.00 93.00 96 HIS A CA 1
ATOM 732 C C . HIS A 1 96 ? 0.459 -5.408 15.311 1.00 93.00 96 HIS A C 1
ATOM 734 O O . HIS A 1 96 ? 0.076 -6.558 15.513 1.00 93.00 96 HIS A O 1
ATOM 740 N N . LYS A 1 97 ? 1.065 -5.050 14.169 1.00 94.12 97 LYS A N 1
ATOM 741 C CA . LYS A 1 97 ? 1.282 -5.929 13.002 1.00 94.12 97 LYS A CA 1
ATOM 742 C C . LYS A 1 97 ? -0.002 -6.485 12.373 1.00 94.12 97 LYS A C 1
ATOM 744 O O . LYS A 1 97 ? 0.041 -7.475 11.656 1.00 94.12 97 LYS A O 1
ATOM 749 N N . THR A 1 98 ? -1.134 -5.825 12.581 1.00 95.50 98 THR A N 1
ATOM 750 C CA . THR A 1 98 ? -2.437 -6.217 12.031 1.00 95.50 98 THR A CA 1
ATOM 751 C C . THR A 1 98 ? -2.872 -5.349 10.850 1.00 95.50 98 THR A C 1
ATOM 753 O O . THR A 1 98 ? -4.031 -5.389 10.448 1.00 95.50 98 THR A O 1
ATOM 756 N N . PHE A 1 99 ? -1.980 -4.540 10.270 1.00 96.81 99 PHE A N 1
ATOM 757 C CA . PHE A 1 99 ? -2.318 -3.591 9.197 1.00 96.81 99 PHE A CA 1
ATOM 758 C C . PHE A 1 99 ? -2.999 -4.237 7.982 1.00 96.81 99 PHE A C 1
ATOM 760 O O . PHE A 1 99 ? -3.956 -3.676 7.466 1.00 96.81 99 PHE A O 1
ATOM 767 N N . LEU A 1 100 ? -2.562 -5.436 7.587 1.00 97.12 100 LEU A N 1
ATOM 768 C CA . LEU A 1 100 ? -3.112 -6.175 6.442 1.00 97.12 100 LEU A CA 1
ATOM 769 C C . LEU A 1 100 ? -4.293 -7.093 6.793 1.00 97.12 100 LEU A C 1
ATOM 771 O O . LEU A 1 100 ? -4.872 -7.719 5.911 1.00 97.12 100 LEU A O 1
ATOM 775 N N . HIS A 1 101 ? -4.624 -7.233 8.077 1.00 95.69 101 HIS A N 1
ATOM 776 C CA . HIS A 1 101 ? -5.644 -8.181 8.533 1.00 95.69 101 HIS A CA 1
ATOM 777 C C . HIS A 1 101 ? -7.048 -7.658 8.235 1.00 95.69 101 HIS A C 1
ATOM 779 O O . HIS A 1 101 ? -7.242 -6.460 8.073 1.00 95.69 101 HIS A O 1
ATOM 785 N N . ASP A 1 102 ? -8.043 -8.538 8.183 1.00 94.12 102 ASP A N 1
ATOM 786 C CA . ASP A 1 102 ? -9.446 -8.158 7.946 1.00 94.12 102 ASP A CA 1
ATOM 787 C C . ASP A 1 102 ? -9.690 -7.341 6.659 1.00 94.12 102 ASP A C 1
ATOM 789 O O . ASP A 1 102 ? -10.729 -6.701 6.534 1.00 94.12 102 ASP A O 1
ATOM 793 N N . LEU A 1 103 ? -8.748 -7.365 5.708 1.00 94.25 103 LEU A N 1
ATOM 794 C CA . LEU A 1 103 ? -8.864 -6.724 4.401 1.00 94.25 103 LEU A CA 1
ATOM 795 C C . LEU A 1 103 ? -9.160 -7.761 3.306 1.00 94.25 103 LEU A C 1
ATOM 797 O O . LEU A 1 103 ? -8.739 -8.919 3.423 1.00 94.25 103 LEU A O 1
ATOM 801 N N . PRO A 1 104 ? -9.850 -7.368 2.221 1.00 95.69 104 PRO A N 1
ATOM 802 C CA . PRO A 1 104 ? -10.017 -8.207 1.042 1.00 95.69 104 PRO A CA 1
ATOM 803 C C . PRO A 1 104 ? -8.670 -8.547 0.411 1.00 95.69 104 PRO A C 1
ATOM 805 O O . PRO A 1 104 ? -7.741 -7.742 0.444 1.00 95.69 104 PRO A O 1
ATOM 808 N N . GLU A 1 105 ? -8.580 -9.717 -0.224 1.00 96.25 105 GLU A N 1
ATOM 809 C CA . GLU A 1 105 ? -7.328 -10.197 -0.823 1.00 96.25 105 GLU A CA 1
ATOM 810 C C . GLU A 1 105 ? -6.697 -9.172 -1.771 1.00 96.25 105 GLU A C 1
ATOM 812 O O . GLU A 1 105 ? -5.509 -8.882 -1.658 1.00 96.25 105 GLU A O 1
ATOM 817 N N . LYS A 1 106 ? -7.517 -8.567 -2.641 1.00 95.19 106 LYS A N 1
ATOM 818 C CA . LYS A 1 106 ? -7.069 -7.550 -3.596 1.00 95.19 106 LYS A CA 1
ATOM 819 C C . LYS A 1 106 ? -6.419 -6.350 -2.904 1.00 95.19 106 LYS A C 1
ATOM 821 O O . LYS A 1 106 ? -5.347 -5.928 -3.317 1.00 95.19 106 LYS A O 1
ATOM 826 N N . ASP A 1 107 ? -7.026 -5.843 -1.831 1.00 95.94 107 ASP A N 1
ATOM 827 C CA . ASP A 1 107 ? -6.490 -4.705 -1.076 1.00 95.94 107 ASP A CA 1
ATOM 828 C C . ASP A 1 107 ? -5.156 -5.075 -0.408 1.00 95.94 107 ASP A C 1
ATOM 830 O O . ASP A 1 107 ? -4.218 -4.282 -0.406 1.00 95.94 107 ASP A O 1
ATOM 834 N N . VAL A 1 108 ? -5.025 -6.304 0.106 1.00 97.44 108 VAL A N 1
ATOM 835 C CA . VAL A 1 108 ? -3.753 -6.796 0.659 1.00 97.44 108 VAL A CA 1
ATOM 836 C C . VAL A 1 108 ? -2.671 -6.874 -0.417 1.00 97.44 108 VAL A C 1
ATOM 838 O O . VAL A 1 108 ? -1.542 -6.454 -0.161 1.00 97.44 108 VAL A O 1
ATOM 841 N N . TYR A 1 109 ? -2.994 -7.362 -1.617 1.00 97.69 109 TYR A N 1
ATOM 842 C CA . TYR A 1 109 ? -2.050 -7.404 -2.737 1.00 97.69 109 TYR A CA 1
ATOM 843 C C . TYR A 1 109 ? -1.604 -5.999 -3.143 1.00 97.69 109 TYR A C 1
ATOM 845 O O . TYR A 1 109 ? -0.402 -5.746 -3.212 1.00 97.69 109 TYR A O 1
ATOM 853 N N . THR A 1 110 ? -2.547 -5.068 -3.304 1.00 96.31 110 THR A N 1
ATOM 854 C CA . THR A 1 110 ? -2.272 -3.660 -3.622 1.00 96.31 110 THR A CA 1
ATOM 855 C C . THR A 1 110 ? -1.338 -3.025 -2.587 1.00 96.31 110 THR A C 1
ATOM 857 O O . THR A 1 110 ? -0.318 -2.439 -2.945 1.00 96.31 110 THR A O 1
ATOM 860 N N . LEU A 1 111 ? -1.611 -3.207 -1.290 1.00 97.38 111 LEU A N 1
ATOM 861 C CA . LEU A 1 111 ? -0.778 -2.660 -0.213 1.00 97.38 111 LEU A CA 1
ATOM 862 C C . LEU A 1 111 ? 0.630 -3.271 -0.181 1.00 97.38 111 LEU A C 1
ATOM 864 O O . LEU A 1 111 ? 1.608 -2.569 0.088 1.00 97.38 111 LEU A O 1
ATOM 868 N N . LEU A 1 112 ? 0.765 -4.572 -0.454 1.00 97.94 112 LEU A N 1
ATOM 869 C CA . LEU A 1 112 ? 2.071 -5.231 -0.549 1.00 97.94 112 LEU A CA 1
ATOM 870 C C . LEU A 1 112 ? 2.871 -4.725 -1.755 1.00 97.94 112 LEU A C 1
ATOM 872 O O . LEU A 1 112 ? 4.059 -4.440 -1.608 1.00 97.94 112 LEU A O 1
ATOM 876 N N . LEU A 1 113 ? 2.227 -4.572 -2.912 1.00 97.62 113 LEU A N 1
ATOM 877 C CA . LEU A 1 113 ? 2.846 -4.047 -4.129 1.00 97.62 113 LEU A CA 1
ATOM 878 C C . LEU A 1 113 ? 3.299 -2.598 -3.943 1.00 97.62 113 LEU A C 1
ATOM 880 O O . LEU A 1 113 ? 4.471 -2.292 -4.145 1.00 97.62 113 LEU A O 1
ATOM 884 N N . ASP A 1 114 ? 2.413 -1.716 -3.488 1.00 97.25 114 ASP A N 1
ATOM 885 C CA . ASP A 1 114 ? 2.739 -0.296 -3.349 1.00 97.25 114 ASP A CA 1
ATOM 886 C C . ASP A 1 114 ? 3.697 -0.027 -2.181 1.00 97.25 114 ASP A C 1
ATOM 888 O O . ASP A 1 114 ? 4.522 0.883 -2.265 1.00 97.25 114 ASP A O 1
ATOM 892 N N . SER A 1 115 ? 3.680 -0.846 -1.118 1.00 96.81 115 SER A N 1
ATOM 893 C CA . SER A 1 115 ? 4.715 -0.767 -0.073 1.00 96.81 115 SER A CA 1
ATOM 894 C C . SER A 1 115 ? 6.095 -1.156 -0.591 1.00 96.81 115 SER A C 1
ATOM 896 O O . SER A 1 115 ? 7.088 -0.539 -0.201 1.00 96.81 115 SER A O 1
ATOM 898 N N . TYR A 1 116 ? 6.168 -2.126 -1.506 1.00 96.19 116 TYR A N 1
ATOM 899 C CA . TYR A 1 116 ? 7.404 -2.452 -2.199 1.00 96.19 116 TYR A CA 1
ATOM 900 C C . TYR A 1 116 ? 7.831 -1.336 -3.161 1.00 96.19 116 TYR A C 1
ATOM 902 O O . TYR A 1 116 ? 8.973 -0.893 -3.068 1.00 96.19 116 TYR A O 1
ATOM 910 N N . ARG A 1 117 ? 6.934 -0.844 -4.028 1.00 94.94 117 ARG A N 1
ATOM 911 C CA . ARG A 1 117 ? 7.236 0.226 -4.999 1.00 94.94 117 ARG A CA 1
ATOM 912 C C . ARG A 1 117 ? 7.720 1.501 -4.302 1.00 94.94 117 ARG A C 1
ATOM 914 O O . ARG A 1 117 ? 8.742 2.051 -4.693 1.00 94.94 117 ARG A O 1
ATOM 921 N N . MET A 1 118 ? 7.067 1.905 -3.206 1.00 92.56 118 MET A N 1
ATOM 922 C CA . MET A 1 118 ? 7.498 3.045 -2.385 1.00 92.56 118 MET A CA 1
ATOM 923 C C . MET A 1 118 ? 8.882 2.823 -1.760 1.00 92.56 118 MET A C 1
ATOM 925 O O . MET A 1 118 ? 9.718 3.720 -1.763 1.00 92.56 118 MET A O 1
ATOM 929 N N . ARG A 1 119 ? 9.154 1.616 -1.247 1.00 91.25 119 ARG A N 1
ATOM 930 C CA . ARG A 1 119 ? 10.469 1.281 -0.682 1.00 91.25 119 ARG A CA 1
ATOM 931 C C . ARG A 1 119 ? 11.564 1.261 -1.745 1.00 91.25 119 ARG A C 1
ATOM 933 O O . ARG A 1 119 ? 12.678 1.678 -1.458 1.00 91.25 119 ARG A O 1
ATOM 940 N N . GLN A 1 120 ? 11.259 0.757 -2.935 1.00 89.44 120 GLN A N 1
ATOM 941 C CA . GLN A 1 120 ? 12.192 0.698 -4.053 1.00 89.44 120 GLN A CA 1
ATOM 942 C C . GLN A 1 120 ? 12.565 2.104 -4.541 1.00 89.44 120 GLN A C 1
ATOM 944 O O . GLN A 1 120 ? 13.742 2.381 -4.752 1.00 89.44 120 GLN A O 1
ATOM 949 N N . GLU A 1 121 ? 11.575 2.990 -4.659 1.00 88.44 121 GLU A N 1
ATOM 950 C CA . GLU A 1 121 ? 11.777 4.407 -4.967 1.00 88.44 121 GLU A CA 1
ATOM 951 C C . GLU A 1 121 ? 12.657 5.096 -3.913 1.00 88.44 121 GLU A C 1
ATOM 953 O O . GLU A 1 121 ? 13.607 5.798 -4.267 1.00 88.44 121 GLU A O 1
ATOM 958 N N . ASP A 1 122 ? 12.384 4.864 -2.622 1.00 87.44 122 ASP A N 1
ATOM 959 C CA . ASP A 1 122 ? 13.219 5.392 -1.541 1.00 87.44 122 ASP A CA 1
ATOM 960 C C . ASP A 1 122 ? 14.655 4.848 -1.660 1.00 87.44 122 ASP A C 1
ATOM 962 O O . ASP A 1 122 ? 15.599 5.625 -1.689 1.00 87.44 122 ASP A O 1
ATOM 966 N N . GLU A 1 123 ? 14.856 3.532 -1.795 1.00 84.69 123 GLU A N 1
ATOM 967 C CA . GLU A 1 123 ? 16.194 2.934 -1.945 1.00 84.69 123 GLU A CA 1
ATOM 968 C C . GLU A 1 123 ? 16.963 3.515 -3.145 1.00 84.69 123 GLU A C 1
ATOM 970 O O . GLU A 1 123 ? 18.153 3.802 -3.017 1.00 84.69 123 GLU A O 1
ATOM 975 N N . TYR A 1 124 ? 16.293 3.769 -4.272 1.00 84.50 124 TYR A N 1
ATOM 976 C CA . TYR A 1 124 ? 16.912 4.377 -5.450 1.00 84.50 124 TYR A CA 1
ATOM 977 C C . TYR A 1 124 ? 17.302 5.844 -5.235 1.00 84.50 124 TYR A C 1
ATOM 979 O O . TYR A 1 124 ? 18.449 6.221 -5.482 1.00 84.50 124 TYR A O 1
ATOM 987 N N . LYS A 1 125 ? 16.371 6.684 -4.756 1.00 82.44 125 LYS A N 1
ATOM 988 C CA . LYS A 1 125 ? 16.615 8.128 -4.574 1.00 82.44 125 LYS A CA 1
ATOM 989 C C . LYS A 1 125 ? 17.712 8.413 -3.547 1.00 82.44 125 LYS A C 1
ATOM 991 O O . LYS A 1 125 ? 18.323 9.480 -3.583 1.00 82.44 125 LYS A O 1
ATOM 996 N N . PHE A 1 126 ? 17.946 7.478 -2.632 1.00 76.44 126 PHE A N 1
ATOM 997 C CA . PHE A 1 126 ? 18.584 7.779 -1.361 1.00 76.44 126 PHE A CA 1
ATOM 998 C C . PHE A 1 126 ? 19.683 6.803 -0.939 1.00 76.44 126 PHE A C 1
ATOM 1000 O O . PHE A 1 126 ? 20.633 7.197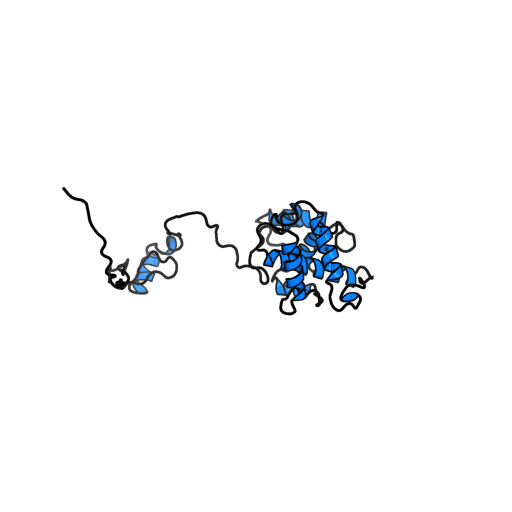 -0.265 1.00 76.44 126 PHE A O 1
ATOM 1007 N N . GLY A 1 127 ? 19.576 5.536 -1.338 1.00 69.12 127 GLY A N 1
ATOM 1008 C CA . GLY A 1 127 ? 20.577 4.504 -1.071 1.00 69.12 127 GLY A CA 1
ATOM 1009 C C . GLY A 1 127 ? 21.768 4.544 -2.029 1.00 69.12 127 GLY A C 1
ATOM 1010 O O . GLY A 1 127 ? 22.814 3.985 -1.711 1.00 69.12 127 GLY A O 1
ATOM 1011 N N . GLY A 1 128 ? 21.633 5.212 -3.180 1.00 66.06 128 GLY A N 1
ATOM 1012 C CA . GLY A 1 128 ? 22.704 5.379 -4.169 1.00 66.06 128 GLY A CA 1
ATOM 1013 C C . GLY A 1 128 ? 23.061 4.117 -4.964 1.00 66.06 128 GLY A C 1
ATOM 1014 O O . GLY A 1 128 ? 23.918 4.195 -5.841 1.00 66.06 128 GLY A O 1
ATOM 1015 N N . ASP A 1 129 ? 22.407 2.983 -4.693 1.00 68.94 129 ASP A N 1
ATOM 1016 C CA . ASP A 1 129 ? 22.549 1.728 -5.433 1.00 68.94 129 ASP A CA 1
ATOM 1017 C C . ASP A 1 129 ? 21.173 1.221 -5.878 1.00 68.94 129 ASP A C 1
ATOM 1019 O O . ASP A 1 129 ? 20.229 1.151 -5.088 1.00 68.94 129 ASP A O 1
ATOM 1023 N N . ALA A 1 130 ? 21.062 0.885 -7.161 1.00 75.94 130 ALA A N 1
ATOM 1024 C CA . ALA A 1 130 ? 19.840 0.381 -7.764 1.00 75.94 130 ALA A CA 1
ATOM 1025 C C . ALA A 1 130 ? 19.974 -1.127 -7.979 1.00 75.94 130 ALA A C 1
ATOM 1027 O O . ALA A 1 130 ? 20.855 -1.585 -8.704 1.00 75.94 130 ALA A O 1
ATOM 1028 N N . ASP A 1 131 ? 19.069 -1.908 -7.385 1.00 84.69 131 ASP A N 1
ATOM 1029 C CA . ASP A 1 131 ? 19.045 -3.358 -7.571 1.00 84.69 131 ASP A CA 1
ATOM 1030 C C . ASP A 1 131 ? 18.943 -3.694 -9.070 1.00 84.69 131 ASP A C 1
ATOM 1032 O O . ASP A 1 131 ? 17.952 -3.354 -9.722 1.00 84.69 131 ASP A O 1
ATOM 1036 N N . VAL A 1 132 ? 19.972 -4.357 -9.608 1.00 87.69 132 VAL A N 1
ATOM 1037 C CA . VAL A 1 132 ? 20.112 -4.699 -11.038 1.00 87.69 132 VAL A CA 1
ATOM 1038 C C . VAL A 1 132 ? 18.985 -5.587 -11.567 1.00 87.69 132 VAL A C 1
ATOM 1040 O O . VAL A 1 132 ? 18.729 -5.623 -12.766 1.00 87.69 132 VAL A O 1
ATOM 1043 N N . ASP A 1 133 ? 18.285 -6.308 -10.687 1.00 92.25 133 ASP A N 1
ATOM 1044 C CA . ASP A 1 133 ? 17.113 -7.108 -11.054 1.00 92.25 133 ASP A CA 1
ATOM 1045 C C . ASP A 1 133 ? 15.809 -6.275 -11.084 1.00 92.25 133 ASP A C 1
ATOM 1047 O O . ASP A 1 133 ? 14.716 -6.843 -11.163 1.00 92.25 133 ASP A O 1
ATOM 1051 N N . SER A 1 134 ? 15.897 -4.951 -10.954 1.00 91.81 134 SER A N 1
ATOM 1052 C CA . SER A 1 134 ? 14.769 -4.039 -10.763 1.00 91.81 134 SER A CA 1
ATOM 1053 C C . SER A 1 134 ? 14.685 -2.974 -11.861 1.00 91.81 134 SER A C 1
ATOM 1055 O O . SER A 1 134 ? 15.665 -2.752 -12.573 1.00 91.81 134 SER A O 1
ATOM 1057 N N . ILE A 1 135 ? 13.540 -2.293 -12.000 1.00 86.25 135 ILE A N 1
ATOM 1058 C CA . ILE A 1 135 ? 13.361 -1.256 -13.039 1.00 86.25 135 ILE A CA 1
ATOM 1059 C C . ILE A 1 135 ? 14.378 -0.113 -12.944 1.00 86.25 135 ILE A C 1
ATOM 1061 O O . ILE A 1 135 ? 14.847 0.378 -13.966 1.00 86.25 135 ILE A O 1
ATOM 1065 N N . TYR A 1 136 ? 14.810 0.247 -11.734 1.00 83.75 136 TYR A N 1
ATOM 1066 C CA . TYR A 1 136 ? 15.848 1.264 -11.533 1.00 83.75 136 TYR A CA 1
ATOM 1067 C C . TYR A 1 136 ? 17.256 0.752 -11.871 1.00 83.75 136 TYR A C 1
ATOM 1069 O O . TYR A 1 136 ? 18.151 1.545 -12.143 1.00 83.75 136 TYR A O 1
ATOM 1077 N N . GLY A 1 137 ? 17.456 -0.569 -11.872 1.00 84.88 137 GLY A N 1
ATOM 1078 C CA . GLY A 1 137 ? 18.697 -1.227 -12.286 1.00 84.88 137 GLY A CA 1
ATOM 1079 C C . GLY A 1 137 ? 18.719 -1.645 -13.761 1.00 84.88 137 GLY A C 1
ATOM 1080 O O . GLY A 1 137 ? 19.660 -2.311 -14.187 1.00 84.88 137 GLY A O 1
ATOM 1081 N N . GLY A 1 138 ? 17.693 -1.277 -14.541 1.00 83.88 138 GLY A N 1
ATOM 1082 C CA . GLY A 1 138 ? 17.590 -1.560 -15.976 1.00 83.88 138 GLY A CA 1
ATOM 1083 C C . GLY A 1 138 ? 16.845 -2.849 -16.348 1.00 83.88 138 GLY A C 1
ATOM 1084 O O . GLY A 1 138 ? 16.788 -3.193 -17.529 1.00 83.88 138 GLY A O 1
ATOM 1085 N N . ALA A 1 139 ? 16.261 -3.570 -15.386 1.00 87.94 139 ALA A N 1
ATOM 1086 C CA . ALA A 1 139 ? 15.381 -4.698 -15.689 1.00 87.94 139 ALA A CA 1
ATOM 1087 C C . ALA A 1 139 ? 14.025 -4.206 -16.242 1.00 87.94 139 ALA A C 1
ATOM 1089 O O . ALA A 1 139 ? 13.574 -3.124 -15.879 1.00 87.94 139 ALA A O 1
ATOM 1090 N N . PRO A 1 140 ? 13.311 -4.999 -17.064 1.00 85.06 140 PRO A N 1
ATOM 1091 C CA . PRO A 1 140 ? 12.007 -4.589 -17.597 1.00 85.06 140 PRO A CA 1
ATOM 1092 C C . PRO A 1 140 ? 10.914 -4.475 -16.523 1.00 85.06 140 PRO A C 1
ATOM 1094 O O . PRO A 1 140 ? 9.919 -3.793 -16.729 1.00 85.06 140 PRO A O 1
ATOM 1097 N N . HIS A 1 141 ? 11.080 -5.163 -15.391 1.00 92.88 141 HIS A N 1
ATOM 1098 C CA . HIS A 1 141 ? 10.124 -5.185 -14.289 1.00 92.88 141 HIS A CA 1
ATOM 1099 C C . HIS A 1 141 ? 10.807 -5.607 -12.981 1.00 92.88 141 HIS A C 1
ATOM 1101 O O . HIS A 1 141 ? 11.775 -6.374 -12.981 1.00 92.88 141 HIS A O 1
ATOM 1107 N N . SER A 1 142 ? 10.235 -5.223 -11.845 1.00 93.06 142 SER A N 1
ATOM 1108 C CA . SER A 1 142 ? 10.779 -5.486 -10.504 1.00 93.06 142 SER A CA 1
ATOM 1109 C C . SER A 1 142 ? 10.324 -6.814 -9.871 1.00 93.06 142 SER A C 1
ATOM 1111 O O . SER A 1 142 ? 10.372 -6.995 -8.654 1.00 93.06 142 SER A O 1
ATOM 1113 N N . LEU A 1 143 ? 9.903 -7.794 -10.678 1.00 95.69 143 LEU A N 1
ATOM 1114 C CA . LEU A 1 143 ? 9.378 -9.082 -10.203 1.00 95.69 143 LEU A CA 1
ATOM 1115 C C . LEU A 1 143 ? 10.325 -9.845 -9.259 1.00 95.69 143 LEU A C 1
ATOM 1117 O O . LEU A 1 143 ? 9.915 -10.352 -8.212 1.00 95.69 143 LEU A O 1
ATOM 1121 N N . LYS A 1 144 ? 11.602 -9.973 -9.632 1.00 96.31 144 LYS A N 1
ATOM 1122 C CA . LYS A 1 144 ? 12.599 -10.715 -8.844 1.00 96.31 144 LYS A CA 1
ATOM 1123 C C . LYS A 1 144 ? 12.814 -10.096 -7.451 1.00 96.31 144 LYS A C 1
ATOM 1125 O O . LYS A 1 144 ? 12.702 -10.841 -6.467 1.00 96.31 144 LYS A O 1
ATOM 1130 N N . PRO A 1 145 ? 13.092 -8.784 -7.318 1.00 95.75 145 PRO A N 1
ATOM 1131 C CA . PRO A 1 145 ? 13.192 -8.148 -6.010 1.00 95.75 145 PRO A CA 1
ATOM 1132 C C . PRO A 1 145 ? 11.868 -8.156 -5.242 1.00 95.75 145 PRO A C 1
ATOM 1134 O O . PRO A 1 145 ? 11.890 -8.411 -4.037 1.00 95.75 145 PRO A O 1
ATOM 1137 N N . PHE A 1 146 ? 10.716 -8.024 -5.905 1.00 97.06 146 PHE A N 1
ATOM 1138 C CA . PHE A 1 146 ? 9.422 -8.154 -5.233 1.00 97.06 146 PHE A CA 1
ATOM 1139 C C . PHE A 1 146 ? 9.206 -9.552 -4.622 1.00 97.06 146 PHE A C 1
ATOM 1141 O O . PHE A 1 146 ? 8.816 -9.684 -3.462 1.00 97.06 146 PHE A O 1
ATOM 1148 N N . ARG A 1 147 ? 9.584 -10.633 -5.319 1.00 97.44 147 ARG A N 1
ATOM 1149 C CA . ARG A 1 147 ? 9.572 -11.991 -4.735 1.00 97.44 147 ARG A CA 1
ATOM 1150 C C . ARG A 1 147 ? 10.535 -12.139 -3.550 1.00 97.44 147 ARG A C 1
ATOM 1152 O O . ARG A 1 147 ? 10.278 -12.919 -2.632 1.00 97.44 147 ARG A O 1
ATOM 1159 N N . ARG A 1 148 ? 11.671 -11.426 -3.534 1.00 95.94 148 ARG A N 1
ATOM 1160 C CA . ARG A 1 148 ? 12.546 -11.361 -2.342 1.00 95.94 148 ARG A CA 1
ATOM 1161 C C . ARG A 1 148 ? 11.845 -10.642 -1.187 1.00 95.94 148 ARG A C 1
ATOM 1163 O O . ARG A 1 148 ? 11.965 -11.096 -0.051 1.00 95.94 148 ARG A O 1
ATOM 1170 N N . PHE A 1 149 ? 11.111 -9.571 -1.479 1.00 96.00 149 PHE A N 1
ATOM 1171 C CA . PHE A 1 149 ? 10.333 -8.806 -0.508 1.00 96.00 149 PHE A CA 1
ATOM 1172 C C . PHE A 1 149 ? 9.212 -9.644 0.131 1.00 96.00 149 PHE A C 1
ATOM 1174 O O . PHE A 1 149 ? 9.168 -9.743 1.358 1.00 96.00 149 PHE A O 1
ATOM 1181 N N . LEU A 1 150 ? 8.402 -10.358 -0.660 1.00 97.19 150 LEU A N 1
ATOM 1182 C CA . LEU A 1 150 ? 7.351 -11.250 -0.141 1.00 97.19 150 LEU A CA 1
ATOM 1183 C C . LEU A 1 150 ? 7.913 -12.370 0.748 1.00 97.19 150 LEU A C 1
ATOM 1185 O O . LEU A 1 150 ? 7.423 -12.585 1.854 1.00 97.19 150 LEU A O 1
ATOM 1189 N N . ARG A 1 151 ? 9.031 -12.997 0.353 1.00 96.00 151 ARG A N 1
ATOM 1190 C CA . ARG A 1 151 ? 9.712 -14.000 1.195 1.00 96.00 151 ARG A CA 1
ATOM 1191 C C . ARG A 1 151 ? 10.187 -13.447 2.541 1.00 96.00 151 ARG A C 1
ATOM 1193 O O . ARG A 1 151 ? 10.346 -14.211 3.492 1.00 96.00 151 ARG A O 1
ATOM 1200 N N . ARG A 1 152 ? 10.481 -12.145 2.643 1.00 95.56 152 ARG A N 1
ATOM 1201 C CA . ARG A 1 152 ? 10.793 -11.505 3.935 1.00 95.56 152 ARG A CA 1
ATOM 1202 C C . ARG A 1 152 ? 9.529 -11.337 4.772 1.00 95.56 152 ARG A C 1
ATOM 1204 O O . ARG A 1 152 ? 9.589 -11.614 5.966 1.00 95.56 152 ARG A O 1
ATOM 1211 N N . ALA A 1 153 ? 8.415 -10.943 4.156 1.00 94.81 153 ALA A N 1
ATOM 1212 C CA . ALA A 1 153 ? 7.125 -10.824 4.831 1.00 94.81 153 ALA A CA 1
ATOM 1213 C C . ALA A 1 153 ? 6.650 -12.172 5.401 1.00 94.81 153 ALA A C 1
ATOM 1215 O O . ALA A 1 153 ? 6.308 -12.248 6.577 1.00 94.81 153 ALA A O 1
ATOM 1216 N N . GLU A 1 154 ? 6.743 -13.251 4.621 1.00 95.44 154 GLU A N 1
ATOM 1217 C CA . GLU A 1 154 ? 6.336 -14.611 5.021 1.00 95.44 154 GLU A CA 1
ATOM 1218 C C . GLU A 1 154 ? 7.149 -15.181 6.188 1.00 95.44 154 GLU A C 1
ATOM 1220 O O . GLU A 1 154 ? 6.649 -15.978 6.978 1.00 95.44 154 GLU A O 1
ATOM 1225 N N . LYS A 1 155 ? 8.402 -14.743 6.350 1.00 94.69 155 LYS A N 1
ATOM 1226 C CA . LYS A 1 155 ? 9.243 -15.128 7.494 1.00 94.69 155 LYS A CA 1
ATOM 1227 C C . LYS A 1 155 ? 8.844 -14.435 8.798 1.00 94.69 155 LYS A C 1
ATOM 1229 O O . LYS A 1 155 ? 9.339 -14.818 9.858 1.00 94.69 155 LYS A O 1
ATOM 1234 N N . LYS A 1 156 ? 8.018 -13.387 8.750 1.00 92.56 156 LYS A N 1
ATOM 1235 C CA . LYS A 1 156 ? 7.593 -12.637 9.934 1.00 92.56 156 LYS A CA 1
ATOM 1236 C C . LYS A 1 156 ? 6.235 -13.144 10.406 1.00 92.56 156 LYS A C 1
ATOM 1238 O O . LYS A 1 156 ? 5.227 -13.004 9.722 1.00 92.56 156 LYS A O 1
ATOM 1243 N N . SER A 1 157 ? 6.198 -13.681 11.622 1.00 89.38 157 SER A N 1
ATOM 1244 C CA . SER A 1 157 ? 4.954 -14.166 12.212 1.00 89.38 157 SER A CA 1
ATOM 1245 C C . SER A 1 157 ? 3.961 -13.028 12.475 1.00 89.38 157 SER A C 1
ATOM 1247 O O . SER A 1 157 ? 4.315 -11.965 12.994 1.00 89.38 157 SER A O 1
ATOM 1249 N N . GLY A 1 158 ? 2.699 -13.280 12.119 1.00 90.69 158 GLY A N 1
ATOM 1250 C CA . GLY A 1 158 ? 1.553 -12.439 12.463 1.00 90.69 158 GLY A CA 1
ATOM 1251 C C . GLY A 1 158 ? 1.333 -11.202 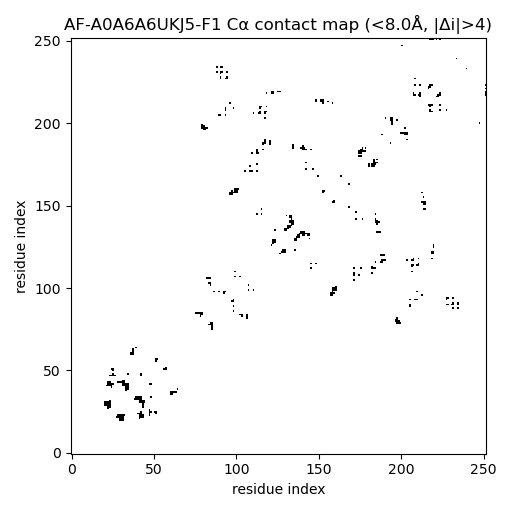11.592 1.00 90.69 158 GLY A C 1
ATOM 1252 O O . GLY A 1 158 ? 0.354 -10.509 11.832 1.00 90.69 158 GLY A O 1
ATOM 1253 N N . ILE A 1 159 ? 2.186 -10.909 10.601 1.00 93.12 159 ILE A N 1
ATOM 1254 C CA . ILE A 1 159 ? 1.998 -9.717 9.751 1.00 93.12 159 ILE A CA 1
ATOM 1255 C C . ILE A 1 159 ? 1.022 -9.983 8.604 1.00 93.12 159 ILE A C 1
ATOM 1257 O O . ILE A 1 159 ? 0.134 -9.172 8.343 1.00 93.12 159 ILE A O 1
ATOM 1261 N N . LEU A 1 160 ? 1.187 -11.118 7.924 1.00 96.88 160 LEU A N 1
ATOM 1262 C CA . LEU A 1 160 ? 0.303 -11.520 6.835 1.00 96.88 160 LEU A CA 1
ATOM 1263 C C . LEU A 1 160 ? -0.997 -12.129 7.391 1.00 96.88 160 LEU A C 1
ATOM 1265 O O . LEU A 1 160 ? -0.965 -12.749 8.461 1.00 96.88 160 LEU A O 1
ATOM 1269 N N . PRO A 1 161 ? -2.131 -11.964 6.687 1.00 96.56 161 PRO A N 1
ATOM 1270 C CA . PRO A 1 161 ? -3.395 -12.579 7.078 1.00 96.56 161 PRO A CA 1
ATOM 1271 C C . PRO A 1 161 ? -3.306 -14.106 7.160 1.00 96.56 161 PRO A C 1
ATOM 1273 O O . PRO A 1 161 ? -2.529 -14.731 6.445 1.00 96.56 161 PRO A O 1
ATOM 1276 N N . ALA A 1 162 ? -4.162 -14.724 7.977 1.00 96.00 162 ALA A N 1
ATOM 1277 C CA . ALA A 1 162 ? -4.164 -16.178 8.176 1.00 96.00 162 ALA A CA 1
ATOM 1278 C C . ALA A 1 162 ? -4.465 -16.990 6.902 1.00 96.00 162 ALA A C 1
ATOM 1280 O O . ALA A 1 162 ? -4.097 -18.157 6.819 1.00 96.00 162 ALA A O 1
ATOM 1281 N N . TRP A 1 163 ? -5.138 -16.379 5.924 1.00 96.62 163 TRP A N 1
ATOM 1282 C CA . TRP A 1 163 ? -5.426 -16.988 4.626 1.00 96.62 163 TRP A CA 1
ATOM 1283 C C . TRP A 1 163 ? -4.248 -16.913 3.646 1.00 96.62 163 TRP A C 1
ATOM 1285 O O . TRP A 1 163 ? -4.350 -17.455 2.549 1.00 96.62 163 TRP A O 1
ATOM 1295 N N . TRP A 1 164 ? -3.155 -16.224 3.997 1.00 97.75 164 TRP A N 1
ATOM 1296 C CA . TRP A 1 164 ? -2.003 -16.078 3.115 1.00 97.75 164 TRP A CA 1
ATOM 1297 C C . TRP A 1 164 ? -1.271 -17.408 2.936 1.00 97.75 164 TRP A C 1
ATOM 1299 O O . TRP A 1 164 ? -0.792 -18.006 3.900 1.00 97.75 164 TRP A O 1
ATOM 1309 N N . ASP A 1 165 ? -1.132 -17.829 1.684 1.00 97.19 165 ASP A N 1
ATOM 1310 C CA . ASP A 1 165 ? -0.407 -19.028 1.285 1.00 97.19 165 ASP A CA 1
ATOM 1311 C C . ASP A 1 165 ? 0.344 -18.811 -0.044 1.00 97.19 165 ASP A C 1
ATOM 1313 O O . ASP A 1 165 ? 0.357 -17.714 -0.609 1.00 97.19 165 ASP A O 1
ATOM 1317 N N . GLN A 1 166 ? 0.972 -19.873 -0.555 1.00 97.06 166 GLN A N 1
ATOM 1318 C CA . GLN A 1 166 ? 1.715 -19.844 -1.818 1.00 97.06 166 GLN A CA 1
ATOM 1319 C C . GLN A 1 166 ? 0.838 -19.453 -3.022 1.00 97.06 166 GLN A C 1
ATOM 1321 O O . GLN A 1 166 ? 1.288 -18.718 -3.898 1.00 97.06 166 GLN A O 1
ATOM 1326 N N . THR A 1 167 ? -0.422 -19.888 -3.053 1.00 98.12 167 THR A N 1
ATOM 1327 C CA . THR A 1 167 ? -1.375 -19.544 -4.121 1.00 98.12 167 THR A CA 1
ATOM 1328 C C . THR A 1 167 ? -1.668 -18.045 -4.106 1.00 98.12 167 THR A C 1
ATOM 1330 O O . THR A 1 167 ? -1.722 -17.395 -5.149 1.00 98.12 167 THR A O 1
ATOM 1333 N N . LYS A 1 168 ? -1.826 -17.471 -2.911 1.00 98.19 168 LYS A N 1
ATOM 1334 C CA . LYS A 1 168 ? -2.065 -16.034 -2.717 1.00 98.19 168 LYS A CA 1
ATOM 1335 C C . LYS A 1 168 ? -0.826 -15.203 -3.034 1.00 98.19 168 LYS A C 1
ATOM 1337 O O . LYS A 1 168 ? -0.947 -14.127 -3.617 1.00 98.19 168 LYS A O 1
ATOM 1342 N N . GLN A 1 169 ? 0.364 -15.726 -2.743 1.00 97.94 169 GLN A N 1
ATOM 1343 C CA . GLN A 1 169 ? 1.622 -15.127 -3.185 1.00 97.94 169 GLN A CA 1
ATOM 1344 C C . GLN A 1 169 ? 1.686 -15.032 -4.719 1.00 97.94 169 GLN A C 1
ATOM 1346 O O . GLN A 1 169 ? 2.038 -13.981 -5.258 1.00 97.94 169 GLN A O 1
ATOM 1351 N N . GLU A 1 170 ? 1.321 -16.100 -5.431 1.00 97.69 170 GLU A N 1
ATOM 1352 C CA . GLU A 1 170 ? 1.297 -16.122 -6.899 1.00 97.69 170 GLU A CA 1
ATOM 1353 C C . GLU A 1 170 ? 0.234 -15.187 -7.479 1.00 97.69 170 GLU A C 1
ATOM 1355 O O . GLU A 1 170 ? 0.521 -14.466 -8.434 1.00 97.69 170 GLU A O 1
ATOM 1360 N N . ALA A 1 171 ? -0.952 -15.125 -6.868 1.00 97.62 171 ALA A N 1
ATOM 1361 C CA . ALA A 1 171 ? -1.999 -14.180 -7.251 1.00 97.62 171 ALA A CA 1
ATOM 1362 C C . ALA A 1 171 ? -1.552 -12.717 -7.073 1.00 97.62 171 ALA A C 1
ATOM 1364 O O . ALA A 1 171 ? -1.748 -11.901 -7.972 1.00 97.62 171 ALA A O 1
ATOM 1365 N N . CYS A 1 172 ? -0.887 -12.398 -5.958 1.00 97.88 172 CYS A N 1
ATOM 1366 C CA . CYS A 1 172 ? -0.307 -11.077 -5.700 1.00 97.88 172 CYS A CA 1
ATOM 1367 C C . CYS A 1 172 ? 0.732 -10.694 -6.767 1.00 97.88 172 CYS A C 1
ATOM 1369 O O . CYS A 1 172 ? 0.721 -9.587 -7.305 1.00 97.88 172 CYS A O 1
ATOM 1371 N N . VAL A 1 173 ? 1.610 -11.638 -7.120 1.00 97.31 173 VAL A N 1
ATOM 1372 C CA . VAL A 1 173 ? 2.595 -11.462 -8.194 1.00 97.31 173 VAL A CA 1
ATOM 1373 C C . VAL A 1 173 ? 1.920 -11.248 -9.549 1.00 97.31 173 VAL A C 1
ATOM 1375 O O . VAL A 1 173 ? 2.348 -10.375 -10.298 1.00 97.31 173 VAL A O 1
ATOM 1378 N N . ALA A 1 174 ? 0.887 -12.027 -9.870 1.00 95.94 174 ALA A N 1
ATOM 1379 C CA . ALA A 1 174 ? 0.156 -11.892 -11.124 1.00 95.94 174 ALA A CA 1
ATOM 1380 C C . ALA A 1 174 ? -0.533 -10.524 -11.231 1.00 95.94 174 ALA A C 1
ATOM 1382 O O . ALA A 1 174 ? -0.467 -9.906 -12.290 1.00 95.94 174 ALA A O 1
ATOM 1383 N N . GLN A 1 175 ? -1.110 -10.017 -10.133 1.00 94.94 175 GLN A N 1
ATOM 1384 C CA . GLN A 1 175 ? -1.691 -8.672 -10.082 1.00 94.94 175 GLN A CA 1
ATOM 1385 C C . GLN A 1 175 ? -0.642 -7.598 -10.403 1.00 94.94 175 GLN A C 1
ATOM 1387 O O . GLN A 1 175 ? -0.874 -6.749 -11.258 1.00 94.94 175 GLN A O 1
ATOM 1392 N N . GLY A 1 176 ? 0.541 -7.680 -9.788 1.00 93.12 176 GLY A N 1
ATOM 1393 C CA . GLY A 1 176 ? 1.626 -6.722 -10.025 1.00 93.12 176 GLY A CA 1
ATOM 1394 C C . GLY A 1 176 ? 2.281 -6.799 -11.407 1.00 93.12 176 GLY A C 1
ATOM 1395 O O . GLY A 1 176 ? 3.057 -5.917 -11.754 1.00 93.12 176 GLY A O 1
ATOM 1396 N N . MET A 1 177 ? 2.002 -7.849 -12.182 1.00 93.31 177 MET A N 1
ATOM 1397 C CA . MET A 1 177 ? 2.528 -8.063 -13.537 1.00 93.31 177 MET A CA 1
ATOM 1398 C C . MET A 1 177 ? 1.458 -7.879 -14.624 1.00 93.31 177 MET A C 1
ATOM 1400 O O . MET A 1 177 ? 1.727 -8.148 -15.793 1.00 93.31 177 MET A O 1
ATOM 1404 N N . GLY A 1 178 ? 0.240 -7.483 -14.245 1.00 83.00 178 GLY A N 1
ATOM 1405 C CA . GLY A 1 178 ? -0.917 -7.463 -15.136 1.00 83.00 178 GLY A CA 1
ATOM 1406 C C . GLY A 1 178 ? -0.916 -6.357 -16.195 1.00 83.00 178 GLY A C 1
ATOM 1407 O O . GLY A 1 178 ? -1.676 -6.475 -17.148 1.00 83.00 178 GLY A O 1
ATOM 1408 N N . GLY A 1 179 ? -0.108 -5.299 -16.059 1.00 73.19 179 GLY A N 1
ATOM 1409 C CA . GLY A 1 179 ? -0.022 -4.191 -17.028 1.00 73.19 179 GLY A CA 1
ATOM 1410 C C . GLY A 1 179 ? -1.177 -3.177 -16.995 1.00 73.19 179 GLY A C 1
ATOM 1411 O O . GLY A 1 179 ? -0.990 -2.025 -17.371 1.00 73.19 179 GLY A O 1
ATOM 1412 N N . ASP A 1 180 ? -2.358 -3.590 -16.524 1.00 66.81 180 ASP A N 1
ATOM 1413 C CA . ASP A 1 180 ? -3.593 -2.791 -16.590 1.00 66.81 180 ASP A CA 1
ATOM 1414 C C . ASP A 1 180 ? -4.024 -2.178 -15.240 1.00 66.81 180 ASP A C 1
ATOM 1416 O O . ASP A 1 180 ? -4.987 -1.409 -15.178 1.00 66.81 180 ASP A O 1
ATOM 1420 N N . GLU A 1 181 ? -3.342 -2.512 -14.140 1.00 77.69 181 GLU A N 1
ATOM 1421 C CA . GLU A 1 181 ? -3.650 -1.993 -12.800 1.00 77.69 181 GLU A CA 1
ATOM 1422 C C . GLU A 1 181 ? -2.605 -0.982 -12.311 1.00 77.69 181 GLU A C 1
ATOM 1424 O O . GLU A 1 181 ? -1.447 -1.000 -12.712 1.00 77.69 181 GLU A O 1
ATOM 1429 N N . TRP A 1 182 ? -3.010 -0.109 -11.384 1.00 88.69 182 TRP A N 1
ATOM 1430 C CA . TRP A 1 182 ? -2.148 0.926 -10.799 1.00 88.69 182 TRP A CA 1
ATOM 1431 C C . TRP A 1 182 ? -0.840 0.390 -10.190 1.00 88.69 182 TRP A C 1
ATOM 1433 O O . TRP A 1 182 ? 0.215 1.018 -10.313 1.00 88.69 182 TRP A O 1
ATOM 1443 N N . SER A 1 183 ? -0.914 -0.746 -9.495 1.00 91.94 183 SER A N 1
ATOM 1444 C CA . SER A 1 183 ? 0.191 -1.328 -8.727 1.00 91.94 183 SER A CA 1
ATOM 1445 C C . SER A 1 183 ? 1.108 -2.215 -9.577 1.00 91.94 183 SER A C 1
ATOM 1447 O O . SER A 1 183 ? 1.381 -3.356 -9.212 1.00 91.94 183 SER A O 1
ATOM 1449 N N . ASP A 1 184 ? 1.588 -1.690 -10.706 1.00 89.94 184 ASP A N 1
ATOM 1450 C CA . ASP A 1 184 ? 2.458 -2.402 -11.653 1.00 89.94 184 ASP A CA 1
ATOM 1451 C C . ASP A 1 184 ? 3.941 -2.359 -11.234 1.00 89.94 184 ASP A C 1
ATOM 1453 O O . ASP A 1 184 ? 4.510 -1.302 -10.947 1.00 89.94 184 ASP A O 1
ATOM 1457 N N . LEU A 1 185 ? 4.593 -3.524 -11.230 1.00 92.94 185 LEU A N 1
ATOM 1458 C CA . LEU A 1 185 ? 6.019 -3.703 -10.931 1.00 92.94 185 LEU A CA 1
ATOM 1459 C C . LEU A 1 185 ? 6.956 -3.225 -12.052 1.00 92.94 185 LEU A C 1
ATOM 1461 O O . LEU A 1 185 ? 8.176 -3.211 -11.861 1.00 92.94 185 LEU A O 1
ATOM 1465 N N . SER A 1 186 ? 6.408 -2.869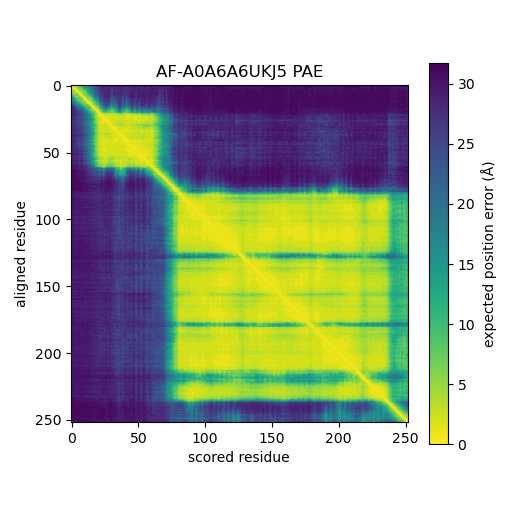 -13.207 1.00 89.19 186 SER A N 1
ATOM 1466 C CA . SER A 1 186 ? 7.104 -2.329 -14.378 1.00 89.19 186 SER A CA 1
ATOM 1467 C C . SER A 1 186 ? 7.101 -0.796 -14.395 1.00 89.19 186 SER A C 1
ATOM 1469 O O . SER A 1 186 ? 7.747 -0.189 -15.247 1.00 89.19 186 SER A O 1
ATOM 1471 N N . CYS A 1 187 ? 6.406 -0.158 -13.446 1.00 84.81 187 CYS A N 1
ATOM 1472 C CA . CYS A 1 187 ? 6.260 1.290 -13.375 1.00 84.81 187 CYS A CA 1
ATOM 1473 C C . CYS A 1 187 ? 6.806 1.854 -12.062 1.00 84.81 187 CYS A C 1
ATOM 1475 O O . CYS A 1 187 ? 6.439 1.412 -10.966 1.00 84.81 187 CYS A O 1
ATOM 1477 N N . CYS A 1 188 ? 7.625 2.901 -12.179 1.00 83.44 188 CYS A N 1
ATOM 1478 C CA . CYS A 1 188 ? 8.027 3.720 -11.040 1.00 83.44 188 CYS A CA 1
ATOM 1479 C C . CYS A 1 188 ? 6.795 4.339 -10.366 1.00 83.44 188 CYS A C 1
ATOM 1481 O O . CYS A 1 188 ? 5.736 4.483 -10.984 1.00 83.44 188 CYS A O 1
ATOM 1483 N N . VAL A 1 189 ? 6.934 4.697 -9.092 1.00 87.94 189 VAL A N 1
ATOM 1484 C CA . VAL A 1 189 ? 5.918 5.468 -8.377 1.00 87.94 189 VAL A CA 1
ATOM 1485 C C . VAL A 1 189 ? 6.602 6.512 -7.523 1.00 87.94 189 VAL A C 1
ATOM 1487 O O . VAL A 1 189 ? 7.512 6.194 -6.758 1.00 87.94 189 VAL A O 1
ATOM 1490 N N . GLU A 1 190 ? 6.162 7.755 -7.634 1.00 86.50 190 GLU A N 1
ATOM 1491 C CA . GLU A 1 190 ? 6.623 8.805 -6.751 1.00 86.50 190 GLU A CA 1
ATOM 1492 C C . GLU A 1 190 ? 5.706 8.951 -5.538 1.00 86.50 190 GLU A C 1
ATOM 1494 O O . GLU A 1 190 ? 4.593 8.430 -5.435 1.00 86.50 190 GLU A O 1
ATOM 1499 N N . LYS A 1 191 ? 6.177 9.730 -4.570 1.00 88.00 191 LYS A N 1
ATOM 1500 C CA . LYS A 1 191 ? 5.380 10.062 -3.398 1.00 88.00 191 LYS A CA 1
ATOM 1501 C C . LYS A 1 191 ? 4.050 10.735 -3.772 1.00 88.00 191 LYS A C 1
ATOM 1503 O O . LYS A 1 191 ? 3.036 10.433 -3.146 1.00 88.00 191 LYS A O 1
ATOM 1508 N N . HIS A 1 192 ? 4.076 11.679 -4.714 1.00 86.69 192 HIS A N 1
ATOM 1509 C CA . HIS A 1 192 ? 2.889 12.446 -5.100 1.00 86.69 192 HIS A CA 1
ATOM 1510 C C . HIS A 1 192 ? 1.815 11.537 -5.704 1.00 86.69 192 HIS A C 1
ATOM 1512 O O . HIS A 1 192 ? 0.666 11.598 -5.274 1.00 86.69 192 HIS A O 1
ATOM 1518 N N . ASP A 1 193 ? 2.238 10.618 -6.571 1.00 86.75 193 ASP A N 1
ATOM 1519 C CA . ASP A 1 193 ? 1.410 9.586 -7.196 1.00 86.75 193 ASP A CA 1
ATOM 1520 C C . ASP A 1 193 ? 0.632 8.762 -6.159 1.00 86.75 193 ASP A C 1
ATOM 1522 O O . ASP A 1 193 ? -0.576 8.570 -6.279 1.00 86.75 193 ASP A O 1
ATOM 1526 N N . ILE A 1 194 ? 1.299 8.319 -5.086 1.00 91.19 194 ILE A N 1
ATOM 1527 C CA . ILE A 1 194 ? 0.641 7.583 -3.995 1.00 91.19 194 ILE A CA 1
ATOM 1528 C C . ILE A 1 194 ? -0.347 8.466 -3.229 1.00 91.19 194 ILE A C 1
ATOM 1530 O O . ILE A 1 194 ? -1.436 8.009 -2.888 1.00 91.19 194 ILE A O 1
ATOM 1534 N N . VAL A 1 195 ? 0.001 9.720 -2.935 1.00 89.94 195 VAL A N 1
ATOM 1535 C CA . VAL A 1 195 ? -0.924 10.621 -2.226 1.00 89.94 195 VAL A CA 1
ATOM 1536 C C . VAL A 1 195 ? -2.195 10.841 -3.043 1.00 89.94 195 VAL A C 1
ATOM 1538 O O . VAL A 1 195 ? -3.288 10.764 -2.485 1.00 89.94 195 VAL A O 1
ATOM 1541 N N . GLU A 1 196 ? -2.062 11.074 -4.348 1.00 86.06 196 GLU A N 1
ATOM 1542 C CA . GLU A 1 196 ? -3.198 11.274 -5.246 1.00 86.06 196 GLU A CA 1
ATOM 1543 C C . GLU A 1 196 ? -4.030 9.997 -5.414 1.00 86.06 196 GLU A C 1
ATOM 1545 O O . GLU A 1 196 ? -5.259 10.044 -5.312 1.00 86.06 196 GLU A O 1
ATOM 1550 N N . HIS A 1 197 ? -3.374 8.850 -5.625 1.00 90.25 197 HIS A N 1
ATOM 1551 C CA . HIS A 1 197 ? -4.056 7.575 -5.832 1.00 90.25 197 HIS A CA 1
ATOM 1552 C C . HIS A 1 197 ? -4.920 7.178 -4.636 1.00 90.25 197 HIS A C 1
ATOM 1554 O O . HIS A 1 197 ? -6.057 6.745 -4.820 1.00 90.25 197 HIS A O 1
ATOM 1560 N N . TYR A 1 198 ? -4.391 7.341 -3.421 1.00 91.06 198 TYR A N 1
ATOM 1561 C CA . TYR A 1 198 ? -5.087 6.953 -2.197 1.00 91.06 198 TYR A CA 1
ATOM 1562 C C . TYR A 1 198 ? -5.957 8.060 -1.593 1.00 91.06 198 TYR A C 1
ATOM 1564 O O . TYR A 1 198 ? -6.725 7.793 -0.668 1.00 91.06 198 TYR A O 1
ATOM 1572 N N . ASP A 1 199 ? -5.848 9.290 -2.106 1.00 90.38 199 ASP A N 1
ATOM 1573 C CA . ASP A 1 199 ? -6.437 10.497 -1.512 1.00 90.38 199 ASP A CA 1
ATOM 1574 C C . ASP A 1 199 ? -6.072 10.641 -0.019 1.00 90.38 199 ASP A C 1
ATOM 1576 O O . ASP A 1 199 ? -6.900 10.939 0.844 1.00 90.38 199 ASP A O 1
ATOM 1580 N N . ASP A 1 200 ? -4.808 10.346 0.303 1.00 89.38 200 ASP A N 1
ATOM 1581 C CA . ASP A 1 200 ? -4.320 10.270 1.678 1.00 89.38 200 ASP A CA 1
ATOM 1582 C C . ASP A 1 200 ? -2.859 10.753 1.785 1.00 89.38 200 ASP A C 1
ATOM 1584 O O . ASP A 1 200 ? -1.924 10.038 1.398 1.00 89.38 200 ASP A O 1
ATOM 1588 N N . PRO A 1 201 ? -2.614 11.943 2.373 1.00 90.12 201 PRO A N 1
ATOM 1589 C CA . PRO A 1 201 ? -1.270 12.509 2.499 1.00 90.12 201 PRO A CA 1
ATOM 1590 C C . PRO A 1 201 ? -0.352 11.691 3.417 1.00 90.12 201 PRO A C 1
ATOM 1592 O O . PRO A 1 201 ? 0.872 11.824 3.354 1.00 90.12 201 PRO A O 1
ATOM 1595 N N . GLN A 1 202 ? -0.917 10.836 4.274 1.00 91.44 202 GLN A N 1
ATOM 1596 C CA . GLN A 1 202 ? -0.165 9.966 5.172 1.00 91.44 202 GLN A CA 1
ATOM 1597 C C . GLN A 1 202 ? 0.121 8.593 4.556 1.00 91.44 202 GLN A C 1
ATOM 1599 O O . GLN A 1 202 ? 0.866 7.810 5.149 1.00 91.44 202 GLN A O 1
ATOM 1604 N N . MET A 1 203 ? -0.425 8.278 3.380 1.00 94.69 203 MET A N 1
ATOM 1605 C CA . MET A 1 203 ? -0.285 6.950 2.790 1.00 94.69 203 MET A CA 1
ATOM 1606 C C . MET A 1 203 ? 1.162 6.546 2.474 1.00 94.69 203 MET A C 1
ATOM 1608 O O . MET A 1 203 ? 1.546 5.440 2.859 1.00 94.69 203 MET A O 1
ATOM 1612 N N . PRO A 1 204 ? 2.029 7.416 1.912 1.00 93.94 204 PRO A N 1
ATOM 1613 C CA . PRO A 1 204 ? 3.440 7.069 1.728 1.00 93.94 204 PRO A CA 1
ATOM 1614 C C . PRO A 1 204 ? 4.123 6.656 3.041 1.00 93.94 204 PRO A C 1
ATOM 1616 O O . PRO A 1 204 ? 4.913 5.717 3.076 1.00 93.94 204 PRO A O 1
ATOM 1619 N N . MET A 1 205 ? 3.778 7.312 4.153 1.00 92.38 205 MET A N 1
ATOM 1620 C CA . MET A 1 205 ? 4.301 6.975 5.479 1.00 92.38 205 MET A CA 1
ATOM 1621 C C . MET A 1 205 ? 3.802 5.604 5.954 1.00 92.38 205 MET A C 1
ATOM 1623 O O . MET A 1 205 ? 4.596 4.803 6.446 1.00 92.38 205 MET A O 1
ATOM 1627 N N . LYS A 1 206 ? 2.508 5.307 5.772 1.00 95.19 206 LYS A N 1
ATOM 1628 C CA . LYS A 1 206 ? 1.913 4.006 6.125 1.00 95.19 206 LYS A CA 1
ATOM 1629 C C . LYS A 1 206 ? 2.571 2.867 5.344 1.00 95.19 206 LYS A C 1
ATOM 1631 O O . LYS A 1 206 ? 2.946 1.861 5.944 1.00 95.19 206 LYS A O 1
ATOM 1636 N N . LEU A 1 207 ? 2.781 3.053 4.040 1.00 95.62 207 LEU A N 1
ATOM 1637 C CA . LEU A 1 207 ? 3.447 2.085 3.165 1.00 95.62 207 LEU A CA 1
ATOM 1638 C C . LEU A 1 207 ? 4.911 1.844 3.566 1.00 95.62 207 LEU A C 1
ATOM 1640 O O . LEU A 1 207 ? 5.334 0.692 3.658 1.00 95.62 207 LEU A O 1
ATOM 1644 N N . ARG A 1 208 ? 5.666 2.901 3.895 1.00 93.94 208 ARG A N 1
ATOM 1645 C CA . ARG A 1 208 ? 7.044 2.784 4.411 1.00 93.94 208 ARG A CA 1
ATOM 1646 C C . ARG A 1 208 ? 7.112 2.016 5.725 1.00 93.94 208 ARG A C 1
ATOM 1648 O O . ARG A 1 208 ? 7.925 1.105 5.872 1.00 93.94 208 ARG A O 1
ATOM 1655 N N . MET A 1 209 ? 6.236 2.353 6.671 1.00 93.81 209 MET A N 1
ATOM 1656 C CA . MET A 1 209 ? 6.160 1.666 7.962 1.00 93.81 209 MET A CA 1
ATOM 1657 C C . MET A 1 209 ? 5.761 0.199 7.797 1.00 93.81 209 MET A C 1
ATOM 1659 O O . MET A 1 209 ? 6.312 -0.656 8.488 1.00 93.81 209 MET A O 1
ATOM 1663 N N . LEU A 1 210 ? 4.846 -0.104 6.870 1.00 95.56 210 LEU A N 1
ATOM 1664 C CA . LEU A 1 210 ? 4.493 -1.477 6.521 1.00 95.56 210 LEU A CA 1
ATOM 1665 C C . LEU A 1 210 ? 5.718 -2.228 5.983 1.00 95.56 210 LEU A C 1
ATOM 1667 O O . LEU A 1 210 ? 6.042 -3.302 6.488 1.00 95.56 210 LEU A O 1
ATOM 1671 N N . ALA A 1 211 ? 6.445 -1.647 5.029 1.00 93.81 211 ALA A N 1
ATOM 1672 C CA . ALA A 1 211 ? 7.626 -2.265 4.433 1.00 93.81 211 ALA A CA 1
ATOM 1673 C C . ALA A 1 211 ? 8.759 -2.509 5.456 1.00 93.81 211 ALA A C 1
ATOM 1675 O O . ALA A 1 211 ? 9.425 -3.552 5.414 1.00 93.81 211 ALA A O 1
ATOM 1676 N N . GLU A 1 212 ? 8.935 -1.598 6.422 1.00 92.31 212 GLU A N 1
ATOM 1677 C CA . GLU A 1 212 ? 9.850 -1.761 7.563 1.00 92.31 212 GLU A CA 1
ATOM 1678 C C . GLU A 1 212 ? 9.500 -3.007 8.391 1.00 92.31 212 GLU A C 1
ATOM 1680 O O . GLU A 1 212 ? 10.403 -3.724 8.832 1.00 92.31 212 GLU A O 1
ATOM 1685 N N . THR A 1 213 ? 8.209 -3.322 8.573 1.00 90.06 213 THR A N 1
ATOM 1686 C CA . THR A 1 213 ? 7.803 -4.507 9.352 1.00 90.06 213 THR A CA 1
ATOM 1687 C C . THR A 1 213 ? 8.329 -5.820 8.757 1.00 90.06 213 THR A C 1
ATOM 1689 O O . THR A 1 213 ? 8.644 -6.753 9.505 1.00 90.06 213 THR A O 1
ATOM 1692 N N . PHE A 1 214 ? 8.511 -5.873 7.433 1.00 86.19 214 PHE A N 1
ATOM 1693 C CA . PHE A 1 214 ? 9.063 -7.028 6.724 1.00 86.19 214 PHE A CA 1
ATOM 1694 C C . PHE A 1 214 ? 10.589 -7.003 6.683 1.00 86.19 214 PHE A C 1
ATOM 1696 O O . PHE A 1 214 ? 11.246 -7.999 6.998 1.00 86.19 214 PHE A O 1
ATOM 1703 N N . CYS A 1 215 ? 11.157 -5.862 6.288 1.00 81.38 215 CYS A N 1
ATOM 1704 C CA . CYS A 1 215 ? 12.583 -5.743 6.003 1.00 81.38 215 CYS A CA 1
ATOM 1705 C C . CYS A 1 215 ? 13.434 -5.597 7.268 1.00 81.38 215 CYS A C 1
ATOM 1707 O O . CYS A 1 215 ? 14.618 -5.917 7.233 1.00 81.38 215 CYS A O 1
ATOM 1709 N N . GLY A 1 216 ? 12.841 -5.172 8.389 1.00 78.19 216 GLY A N 1
ATOM 1710 C CA . GLY A 1 216 ? 13.535 -4.969 9.664 1.00 78.19 216 GLY A CA 1
ATOM 1711 C C . GLY A 1 216 ? 14.424 -3.723 9.708 1.00 78.19 216 GLY A C 1
ATOM 1712 O O . GLY A 1 216 ? 15.031 -3.457 10.738 1.00 78.19 216 GLY A O 1
ATOM 1713 N N . VAL A 1 217 ? 14.478 -2.970 8.613 1.00 74.94 217 VAL A N 1
ATOM 1714 C CA . VAL A 1 217 ? 15.143 -1.676 8.477 1.00 74.94 217 VAL A CA 1
ATOM 1715 C C . VAL A 1 217 ? 14.137 -0.708 7.876 1.00 74.94 217 VAL A C 1
ATOM 1717 O O . VAL A 1 217 ? 13.431 -1.067 6.925 1.00 74.94 217 VAL A O 1
ATOM 1720 N N . GLY A 1 218 ? 14.032 0.479 8.469 1.00 67.56 218 GLY A N 1
ATOM 1721 C CA . GLY A 1 218 ? 13.211 1.545 7.920 1.00 67.56 218 GLY A CA 1
ATOM 1722 C C . GLY A 1 218 ? 13.898 2.221 6.735 1.00 67.56 218 GLY A C 1
ATOM 1723 O O . GLY A 1 218 ? 14.998 1.813 6.329 1.00 67.56 218 GLY A O 1
ATOM 1724 N N . PRO A 1 219 ? 13.239 3.237 6.160 1.00 61.09 219 PRO A N 1
ATOM 1725 C CA . PRO A 1 219 ? 13.851 4.099 5.161 1.00 61.09 219 PRO A CA 1
ATOM 1726 C C . PRO A 1 219 ? 15.223 4.582 5.665 1.00 61.09 219 PRO A C 1
ATOM 1728 O O . PRO A 1 219 ? 15.389 4.873 6.851 1.00 61.09 219 PRO A O 1
ATOM 1731 N N . TRP A 1 220 ? 16.237 4.577 4.794 1.00 63.81 220 TRP A N 1
ATOM 1732 C CA . TRP A 1 220 ? 17.599 5.057 5.107 1.00 63.81 220 TRP A CA 1
ATOM 1733 C C . TRP A 1 220 ? 18.343 4.340 6.238 1.00 63.81 220 TRP A C 1
ATOM 1735 O O . TRP A 1 220 ? 19.348 4.836 6.745 1.00 63.81 220 TRP A O 1
ATOM 1745 N N . GLY A 1 221 ? 17.857 3.178 6.672 1.00 69.56 221 GLY A N 1
ATOM 1746 C CA . GLY A 1 221 ? 18.435 2.468 7.811 1.00 69.56 221 GLY A CA 1
ATOM 1747 C C . GLY A 1 221 ? 18.105 3.100 9.166 1.00 69.56 221 GLY A C 1
ATOM 1748 O O . GLY A 1 221 ? 18.623 2.639 10.184 1.00 69.56 221 GLY A O 1
ATOM 1749 N N . THR A 1 222 ? 17.220 4.102 9.214 1.00 73.25 222 THR A N 1
ATOM 1750 C CA . THR A 1 222 ? 16.654 4.598 10.472 1.00 73.25 222 THR A CA 1
ATOM 1751 C C . THR A 1 222 ? 15.454 3.736 10.872 1.00 73.25 222 THR A C 1
ATOM 1753 O O . THR A 1 222 ? 14.793 3.131 10.028 1.00 73.25 222 THR A O 1
ATOM 1756 N N . SER A 1 223 ? 15.176 3.603 12.172 1.00 81.50 223 SER A N 1
ATOM 1757 C CA . SER A 1 223 ? 13.965 2.900 12.610 1.00 81.50 223 SER A CA 1
ATOM 1758 C C . SER A 1 223 ? 12.790 3.866 12.691 1.00 81.50 223 SER A C 1
ATOM 1760 O O . SER A 1 223 ? 12.828 4.843 13.439 1.00 81.50 223 SER A O 1
ATOM 1762 N N . GLY A 1 224 ? 11.691 3.526 12.020 1.00 81.31 224 GLY A N 1
ATOM 1763 C CA . GLY A 1 224 ? 10.438 4.275 12.061 1.00 81.31 224 GLY A CA 1
ATOM 1764 C C . GLY A 1 224 ? 9.643 4.082 13.356 1.00 81.31 224 GLY A C 1
ATOM 1765 O O . GLY A 1 224 ? 8.558 4.648 13.491 1.00 81.31 224 GLY A O 1
ATOM 1766 N N . LYS A 1 225 ? 10.147 3.305 14.329 1.00 85.50 225 LYS A N 1
ATOM 1767 C CA . LYS A 1 225 ? 9.429 2.950 15.567 1.00 85.50 225 LYS A CA 1
ATOM 1768 C C . LYS A 1 225 ? 8.965 4.172 16.363 1.00 85.50 225 LYS A C 1
ATOM 1770 O O . LYS A 1 225 ? 7.805 4.228 16.757 1.00 85.50 225 LYS A O 1
ATOM 1775 N N . GLY A 1 226 ? 9.842 5.156 16.578 1.00 86.81 226 GLY A N 1
ATOM 1776 C CA . GLY A 1 226 ? 9.491 6.364 17.336 1.00 86.81 226 GLY A CA 1
ATOM 1777 C C . GLY A 1 226 ? 8.366 7.155 16.666 1.00 86.81 226 GLY A C 1
ATOM 1778 O O . GLY A 1 226 ? 7.389 7.527 17.314 1.00 86.81 226 GLY A O 1
ATOM 1779 N N . MET A 1 227 ? 8.454 7.328 15.343 1.00 86.69 227 MET A N 1
ATOM 1780 C CA . MET A 1 227 ? 7.404 7.999 14.577 1.00 86.69 227 MET A CA 1
ATOM 1781 C C . MET A 1 227 ? 6.096 7.202 14.594 1.00 86.69 227 MET A C 1
ATOM 1783 O O . MET A 1 227 ? 5.037 7.778 14.811 1.00 86.69 227 MET A O 1
ATOM 1787 N N . ARG A 1 228 ? 6.149 5.876 14.438 1.00 88.31 228 ARG A N 1
ATOM 1788 C CA . ARG A 1 228 ? 4.964 5.007 14.480 1.00 88.31 228 ARG A CA 1
ATOM 1789 C C . ARG A 1 228 ? 4.219 5.109 15.812 1.00 88.31 228 ARG A C 1
ATOM 1791 O O . ARG A 1 228 ? 3.000 5.255 15.813 1.00 88.31 228 ARG A O 1
ATOM 1798 N N . GLN A 1 229 ? 4.950 5.111 16.928 1.00 89.88 229 GLN A N 1
ATOM 1799 C CA . GLN A 1 229 ? 4.382 5.280 18.269 1.00 89.88 229 GLN A CA 1
ATOM 1800 C C . GLN A 1 229 ? 3.749 6.664 18.459 1.00 89.88 229 GLN A C 1
ATOM 1802 O O . GLN A 1 229 ? 2.652 6.767 19.008 1.00 89.88 229 GLN A O 1
ATOM 1807 N N . MET A 1 230 ? 4.393 7.721 17.953 1.00 89.81 230 MET A N 1
ATOM 1808 C CA . MET A 1 230 ? 3.832 9.076 17.967 1.00 89.81 230 MET A CA 1
ATOM 1809 C C . MET A 1 230 ? 2.521 9.154 17.172 1.00 89.81 230 MET A C 1
ATOM 1811 O O . MET A 1 230 ? 1.533 9.706 17.657 1.00 89.81 230 MET A O 1
ATOM 1815 N N . MET A 1 231 ? 2.485 8.565 15.975 1.00 91.81 231 MET A N 1
ATOM 1816 C CA . MET A 1 231 ? 1.290 8.566 15.129 1.00 91.81 231 MET A CA 1
ATOM 1817 C C . MET A 1 231 ? 0.156 7.730 15.735 1.00 91.81 231 MET A C 1
ATOM 1819 O O . MET A 1 231 ? -0.991 8.169 15.735 1.00 91.81 231 MET A O 1
ATOM 1823 N N . MET A 1 232 ? 0.463 6.575 16.332 1.00 90.69 232 MET A N 1
ATOM 1824 C CA . MET A 1 232 ? -0.510 5.773 17.084 1.00 90.69 232 MET A CA 1
ATOM 1825 C C . MET A 1 232 ? -1.122 6.562 18.254 1.00 90.69 232 MET A C 1
ATOM 1827 O O . MET A 1 232 ? -2.334 6.511 18.467 1.00 90.69 232 MET A O 1
ATOM 1831 N N . ALA A 1 233 ? -0.314 7.322 19.000 1.00 90.06 233 ALA A N 1
ATOM 1832 C CA . ALA A 1 233 ? -0.820 8.171 20.078 1.00 90.06 233 ALA A CA 1
ATOM 1833 C C . ALA A 1 233 ? -1.770 9.265 19.553 1.00 90.06 233 ALA A C 1
ATOM 1835 O O . ALA A 1 233 ? -2.806 9.526 20.169 1.00 90.06 233 ALA A O 1
ATOM 1836 N N . ALA A 1 234 ? -1.463 9.854 18.392 1.00 88.94 234 ALA A N 1
ATOM 1837 C CA . ALA A 1 234 ? -2.317 10.849 17.744 1.00 88.94 234 ALA A CA 1
ATOM 1838 C C . ALA A 1 234 ? -3.677 10.271 17.298 1.00 88.94 234 ALA A C 1
ATOM 1840 O O . ALA A 1 234 ? -4.693 10.951 17.417 1.00 88.94 234 ALA A O 1
ATOM 1841 N N . GLU A 1 235 ? -3.741 9.007 16.861 1.00 90.19 235 GLU A N 1
ATOM 1842 C CA . GLU A 1 235 ? -5.012 8.332 16.531 1.00 90.19 235 GLU A CA 1
ATOM 1843 C C . GLU A 1 235 ? -5.915 8.100 17.750 1.00 90.19 235 GLU A C 1
ATOM 1845 O O . GLU A 1 235 ? -7.142 8.038 17.625 1.00 90.19 235 GLU A O 1
ATOM 1850 N N . GLY A 1 236 ? -5.315 7.916 18.929 1.00 74.62 236 GLY A N 1
ATOM 1851 C CA . GLY A 1 236 ? -6.032 7.680 20.181 1.00 74.62 236 GLY A CA 1
ATOM 1852 C C . GLY A 1 236 ? -6.685 8.934 20.761 1.00 74.62 236 GLY A C 1
ATOM 1853 O O . GLY A 1 236 ? -7.638 8.819 21.533 1.00 74.62 236 GLY A O 1
ATOM 1854 N N . ASN A 1 237 ? -6.212 10.123 20.380 1.00 73.00 237 ASN A N 1
ATOM 1855 C CA . ASN A 1 237 ? -6.677 11.382 20.941 1.00 73.00 237 ASN A CA 1
ATOM 1856 C C . ASN A 1 237 ? -7.703 12.048 20.010 1.00 73.00 237 ASN A C 1
ATOM 1858 O O . ASN A 1 237 ? -7.360 12.782 19.088 1.00 73.00 237 ASN A O 1
ATOM 1862 N N . SER A 1 238 ? -8.996 11.826 20.263 1.00 53.72 238 SER A N 1
ATOM 1863 C CA . SER A 1 238 ? -10.100 12.326 19.419 1.00 53.72 238 SER A CA 1
ATOM 1864 C C . SER A 1 238 ? -10.227 13.859 19.346 1.00 53.72 238 SER A C 1
ATOM 1866 O O . SER A 1 238 ? -11.099 14.352 18.638 1.00 53.72 238 SER A O 1
ATOM 1868 N N . ASN A 1 239 ? -9.393 14.603 20.085 1.00 44.12 239 ASN A N 1
ATOM 1869 C CA . ASN A 1 239 ? -9.452 16.060 20.221 1.00 44.12 239 ASN A CA 1
ATOM 1870 C C . ASN A 1 239 ? -8.249 16.799 19.610 1.00 44.12 239 ASN A C 1
ATOM 1872 O O . ASN A 1 239 ? -8.194 18.026 19.651 1.00 44.12 239 ASN A O 1
ATOM 1876 N N . THR A 1 240 ? -7.279 16.086 19.037 1.00 41.75 240 THR A N 1
ATOM 1877 C CA . THR A 1 240 ? -6.283 16.726 18.179 1.00 41.75 240 THR A CA 1
ATOM 1878 C C . THR A 1 240 ? -6.872 16.799 16.785 1.00 41.75 240 THR A C 1
ATOM 1880 O O . THR A 1 240 ? -6.816 15.822 16.038 1.00 41.75 240 THR A O 1
ATOM 1883 N N . SER A 1 241 ? -7.444 17.960 16.437 1.00 39.91 241 SER A N 1
ATOM 1884 C CA . SER A 1 241 ? -7.479 18.417 15.045 1.00 39.91 241 SER A CA 1
ATOM 1885 C C . SER A 1 241 ? -6.157 18.006 14.433 1.00 39.91 241 SER A C 1
ATOM 1887 O O . SER A 1 241 ? -5.124 18.389 14.986 1.00 39.91 241 SER A O 1
ATOM 1889 N N . THR A 1 242 ? -6.215 17.153 13.407 1.00 43.41 242 THR A N 1
ATOM 1890 C CA . THR A 1 242 ? -5.084 16.666 12.621 1.00 43.41 242 THR A CA 1
ATOM 1891 C C . THR A 1 242 ? -4.062 17.782 12.593 1.00 43.41 242 THR A C 1
ATOM 1893 O O . THR A 1 242 ? -4.318 18.816 11.975 1.00 43.41 242 THR A O 1
ATOM 1896 N N . MET A 1 243 ? -3.000 17.675 13.401 1.00 40.28 243 MET A N 1
ATOM 1897 C CA . MET A 1 243 ? -2.000 18.722 13.376 1.00 40.28 243 MET A CA 1
ATOM 1898 C C . MET A 1 243 ? -1.487 18.654 11.949 1.00 40.28 243 MET A C 1
ATOM 1900 O O . MET A 1 243 ? -0.897 17.644 11.567 1.00 40.28 243 MET A O 1
ATOM 1904 N N . ASN A 1 244 ? -1.788 19.684 11.156 1.00 40.75 244 ASN A N 1
ATOM 1905 C CA . ASN A 1 244 ? -1.201 19.932 9.846 1.00 40.75 244 ASN A CA 1
ATOM 1906 C C . ASN A 1 244 ? 0.285 20.260 10.058 1.00 40.75 244 ASN A C 1
ATOM 1908 O O . ASN A 1 244 ? 0.781 21.301 9.640 1.00 40.75 244 ASN A O 1
ATOM 1912 N N . PHE A 1 245 ? 1.004 19.388 10.763 1.00 41.84 245 PHE A N 1
ATOM 1913 C CA . PHE A 1 245 ? 2.411 19.238 10.527 1.00 41.84 245 PHE A CA 1
ATOM 1914 C C . PHE A 1 245 ? 2.494 18.754 9.096 1.00 41.84 245 PHE A C 1
ATOM 1916 O O . PHE A 1 245 ? 2.050 17.651 8.772 1.00 41.84 245 PHE A O 1
ATOM 1923 N N . ASP A 1 246 ? 3.008 19.629 8.244 1.00 42.06 246 ASP A N 1
ATOM 1924 C CA . ASP A 1 246 ? 3.456 19.281 6.914 1.00 42.06 246 ASP A CA 1
ATOM 1925 C C . ASP A 1 246 ? 4.604 18.270 7.044 1.00 42.06 246 ASP A C 1
ATOM 1927 O O . ASP A 1 246 ? 5.790 18.574 6.947 1.00 42.06 246 ASP A O 1
ATOM 1931 N N . MET A 1 247 ? 4.231 17.025 7.330 1.00 48.94 247 MET A N 1
ATOM 1932 C CA . MET A 1 247 ? 5.123 15.876 7.359 1.00 48.94 247 MET A CA 1
ATOM 1933 C C . MET A 1 247 ? 5.373 15.382 5.934 1.00 48.94 247 MET A C 1
ATOM 1935 O O . MET A 1 247 ? 5.969 14.324 5.737 1.00 48.94 247 MET A O 1
ATOM 1939 N N . SER A 1 248 ? 4.977 16.170 4.919 1.00 40.97 248 SER A N 1
ATOM 1940 C CA . SER A 1 248 ? 5.342 15.910 3.535 1.00 40.97 248 SER A CA 1
ATOM 1941 C C . SER A 1 248 ? 6.855 15.936 3.339 1.00 40.97 248 SER A C 1
ATOM 1943 O O . SER A 1 248 ? 7.371 15.261 2.452 1.00 40.97 248 SER A O 1
ATOM 1945 N N . ASN A 1 249 ? 7.554 16.676 4.192 1.00 39.50 249 ASN A N 1
ATOM 1946 C CA . ASN A 1 249 ? 9.000 16.828 4.144 1.00 39.50 249 ASN A CA 1
ATOM 1947 C C . ASN A 1 249 ? 9.726 15.989 5.199 1.00 39.50 249 ASN A C 1
ATOM 1949 O O . ASN A 1 249 ? 10.952 16.021 5.252 1.00 39.50 249 ASN A O 1
ATOM 1953 N N . LEU A 1 250 ? 9.004 15.208 6.016 1.00 43.66 250 LEU A N 1
ATOM 1954 C CA . LEU A 1 250 ? 9.634 14.195 6.858 1.00 43.66 250 LEU A CA 1
ATOM 1955 C C . LEU A 1 250 ? 10.021 13.011 5.975 1.00 43.66 250 LEU A C 1
ATOM 1957 O O . LEU A 1 250 ? 9.276 12.050 5.777 1.00 43.66 250 LEU A O 1
ATOM 1961 N N . GLN A 1 251 ? 11.212 13.156 5.407 1.00 42.38 251 GLN A N 1
ATOM 1962 C CA . GLN A 1 251 ? 12.083 12.068 5.003 1.00 42.38 251 GLN A CA 1
ATOM 1963 C C . GLN A 1 251 ? 12.429 11.303 6.290 1.00 42.38 251 GLN A C 1
ATOM 1965 O O . GLN A 1 251 ? 13.374 11.650 6.994 1.00 42.38 251 GLN A O 1
ATOM 1970 N N . LEU A 1 252 ? 11.570 10.349 6.671 1.00 47.03 252 LEU A N 1
ATOM 1971 C CA . LEU A 1 252 ? 12.037 9.184 7.426 1.00 47.03 252 LEU A CA 1
ATOM 1972 C C . LEU A 1 252 ? 13.158 8.536 6.635 1.00 47.03 252 LEU A C 1
ATOM 1974 O O . LEU A 1 252 ? 12.958 8.484 5.397 1.00 47.03 252 LEU A O 1
#

pLDDT: mean 78.86, std 18.93, range [37.28, 98.19]

Solvent-accessible surface area (backbone atoms only — not comparable to full-atom values): 15266 Å² total; per-residue (Å²): 134,87,87,82,87,87,85,87,86,82,87,78,81,89,81,85,78,76,83,89,71,54,48,12,78,78,77,57,43,70,76,22,44,58,41,90,81,56,65,79,52,30,26,64,44,71,65,47,46,53,52,42,37,74,75,47,41,65,79,56,53,76,64,90,84,69,90,86,79,83,92,79,80,79,88,69,73,80,47,44,49,90,34,89,63,68,74,80,57,53,44,50,23,54,76,72,32,44,60,49,40,102,54,58,69,68,48,41,35,45,51,54,42,45,13,48,43,49,46,51,41,49,36,45,81,68,64,80,56,49,61,58,57,18,52,83,35,72,28,84,34,23,60,63,56,48,54,55,50,50,58,37,36,73,73,39,85,71,40,60,41,91,84,67,45,73,68,52,52,52,50,38,51,49,55,25,67,59,81,82,52,92,49,29,42,65,52,90,56,56,70,64,56,46,22,63,50,34,70,30,88,59,43,59,58,53,28,43,55,54,40,20,73,40,67,76,46,25,55,94,70,41,76,54,61,68,60,43,52,53,49,28,54,54,69,71,40,92,79,60,71,78,73,82,67,75,56,85,73,62,79,96

Mean predicted aligned error: 16.13 Å